Protein AF-0000000085120928 (afdb_homodimer)

Solvent-accessible surface area (backbone atoms only — not comparable to full-atom values): 17444 Å² total; per-residue (Å²): 125,85,76,76,79,74,70,43,24,35,42,34,41,37,57,48,96,92,43,31,30,31,39,34,24,47,71,85,38,41,38,42,75,43,66,48,89,57,24,56,57,44,50,50,56,49,52,53,52,32,36,76,71,69,45,34,44,83,66,49,75,58,98,44,35,40,30,31,37,34,44,55,93,44,33,42,45,52,50,44,50,53,32,55,40,54,94,48,91,57,61,66,72,54,48,64,57,50,51,38,49,77,71,58,73,45,57,22,50,57,57,20,37,36,29,44,52,48,13,42,38,47,20,28,74,44,36,86,74,60,59,88,77,68,80,37,55,30,24,65,70,50,44,50,17,48,20,52,8,45,47,42,22,50,54,41,45,52,48,50,52,55,56,54,70,72,103,126,83,75,78,76,75,71,44,24,35,42,34,42,37,58,48,96,91,42,29,30,32,38,34,24,49,71,84,38,39,38,41,73,43,66,46,90,55,23,54,58,44,50,50,58,48,52,54,52,32,37,73,71,68,45,34,45,83,66,49,76,58,98,46,36,40,30,32,37,34,44,55,94,46,34,41,47,53,51,43,47,53,32,55,38,54,93,48,93,56,63,65,74,53,48,64,57,50,51,38,50,78,72,57,72,45,60,21,49,59,56,19,35,36,28,43,52,49,13,42,38,47,21,29,74,43,36,87,72,62,60,87,78,70,80,35,56,32,22,65,70,52,44,50,18,47,19,53,8,45,47,43,22,49,54,40,46,53,49,52,51,56,55,55,70,72,100

Structure (mmCIF, N/CA/C/O backbone):
data_AF-0000000085120928-model_v1
#
loop_
_entity.id
_entity.type
_entity.pdbx_description
1 polymer 'Uncharacterized protein'
#
loop_
_atom_site.group_PDB
_atom_site.id
_atom_site.type_symbol
_atom_site.label_atom_id
_atom_site.label_alt_id
_atom_site.label_comp_id
_atom_site.label_asym_id
_atom_site.label_entity_id
_atom_site.label_seq_id
_atom_site.pdbx_PDB_ins_code
_atom_site.Cartn_x
_atom_site.Cartn_y
_atom_site.Cartn_z
_atom_site.occupancy
_atom_site.B_iso_or_equiv
_atom_site.auth_seq_id
_atom_site.auth_comp_id
_atom_site.auth_asym_id
_atom_site.auth_atom_id
_atom_site.pdbx_PDB_model_num
ATOM 1 N N . MET A 1 1 ? 13.32 -24.625 23.578 1 33.19 1 MET A N 1
ATOM 2 C CA . MET A 1 1 ? 13.383 -23.391 22.781 1 33.19 1 MET A CA 1
ATOM 3 C C . MET A 1 1 ? 12.32 -23.406 21.688 1 33.19 1 MET A C 1
ATOM 5 O O . MET A 1 1 ? 12.25 -24.344 20.906 1 33.19 1 MET A O 1
ATOM 9 N N . ALA A 1 2 ? 11.141 -22.875 21.922 1 39 2 ALA A N 1
ATOM 10 C CA . ALA A 1 2 ? 10.016 -23 21 1 39 2 ALA A CA 1
ATOM 11 C C . ALA A 1 2 ? 10.445 -22.688 19.578 1 39 2 ALA A C 1
ATOM 13 O O . ALA A 1 2 ? 11.141 -21.703 19.328 1 39 2 ALA A O 1
ATOM 14 N N . GLU A 1 3 ? 10.609 -23.531 18.672 1 43.16 3 GLU A N 1
ATOM 15 C CA . GLU A 1 3 ? 11.094 -23.344 17.312 1 43.16 3 GLU A CA 1
ATOM 16 C C . GLU A 1 3 ? 10.305 -22.266 16.578 1 43.16 3 GLU A C 1
ATOM 18 O O . GLU A 1 3 ? 9.078 -22.344 16.5 1 43.16 3 GLU A O 1
ATOM 23 N N . GLU A 1 4 ? 10.531 -21.047 16.672 1 53.62 4 GLU A N 1
ATOM 24 C CA . GLU A 1 4 ? 9.898 -19.938 15.969 1 53.62 4 GLU A CA 1
ATOM 25 C C . GLU A 1 4 ? 9.555 -20.328 14.531 1 53.62 4 GLU A C 1
ATOM 27 O O . GLU A 1 4 ? 10.438 -20.688 13.75 1 53.62 4 GLU A O 1
ATOM 32 N N . LYS A 1 5 ? 8.492 -20.844 14.344 1 59.84 5 LYS A N 1
ATOM 33 C CA . LYS A 1 5 ? 7.98 -21.406 13.094 1 59.84 5 LYS A CA 1
ATOM 34 C C . LYS A 1 5 ? 8.258 -20.453 11.922 1 59.84 5 LYS A C 1
ATOM 36 O O . LYS A 1 5 ? 7.809 -19.312 11.93 1 59.84 5 LYS A O 1
ATOM 41 N N . LYS A 1 6 ? 9.172 -20.828 11.07 1 85.19 6 LYS A N 1
ATOM 42 C CA . LYS A 1 6 ? 9.633 -20.094 9.891 1 85.19 6 LYS A CA 1
ATOM 43 C C . LYS A 1 6 ? 8.516 -19.984 8.859 1 85.19 6 LYS A C 1
ATOM 45 O O . LYS A 1 6 ? 7.781 -20.938 8.609 1 85.19 6 LYS A O 1
ATOM 50 N N . VAL A 1 7 ? 8.141 -18.844 8.438 1 93.88 7 VAL A N 1
ATOM 51 C CA . VAL A 1 7 ? 7.145 -18.562 7.414 1 93.88 7 VAL A CA 1
ATOM 52 C C . VAL A 1 7 ? 7.527 -19.281 6.117 1 93.88 7 VAL A C 1
ATOM 54 O O . VAL A 1 7 ? 8.695 -19.266 5.715 1 93.88 7 VAL A O 1
ATOM 57 N N . THR A 1 8 ? 6.633 -20.047 5.516 1 97.38 8 THR A N 1
ATOM 58 C CA . THR A 1 8 ? 6.887 -20.766 4.27 1 97.38 8 THR A CA 1
ATOM 59 C C . THR A 1 8 ? 6.07 -20.172 3.127 1 97.38 8 THR A C 1
ATOM 61 O O . THR A 1 8 ? 4.953 -19.688 3.34 1 97.38 8 THR A O 1
ATOM 64 N N . TYR A 1 9 ? 6.66 -20.156 1.972 1 98.44 9 TYR A N 1
ATOM 65 C CA . TYR A 1 9 ? 5.988 -19.688 0.763 1 98.44 9 TYR A CA 1
ATOM 66 C C . TYR A 1 9 ? 6.105 -20.719 -0.355 1 98.44 9 TYR A C 1
ATOM 68 O O . TYR A 1 9 ? 7.156 -21.344 -0.521 1 98.44 9 TYR A O 1
ATOM 76 N N . GLN A 1 10 ? 4.977 -20.906 -1.07 1 98.62 10 GLN A N 1
ATOM 77 C CA . GLN A 1 10 ? 4.93 -21.844 -2.189 1 98.62 10 GLN A CA 1
ATOM 78 C C . GLN A 1 10 ? 4.086 -21.281 -3.334 1 98.62 10 GLN A C 1
ATOM 80 O O . GLN A 1 10 ? 3.039 -20.688 -3.102 1 98.62 10 GLN A O 1
ATOM 85 N N . ILE A 1 11 ? 4.523 -21.516 -4.523 1 98.75 11 ILE A N 1
ATOM 86 C CA . ILE A 1 11 ? 3.717 -21.219 -5.703 1 98.75 11 ILE A CA 1
ATOM 87 C C . ILE A 1 11 ? 3.359 -22.516 -6.426 1 98.75 11 ILE A C 1
ATOM 89 O O . ILE A 1 11 ? 4.203 -23.406 -6.574 1 98.75 11 ILE A O 1
ATOM 93 N N . ILE A 1 12 ? 2.127 -22.656 -6.809 1 98.38 12 ILE A N 1
ATOM 94 C CA . ILE A 1 12 ? 1.613 -23.906 -7.375 1 98.38 12 ILE A CA 1
ATOM 95 C C . ILE A 1 12 ? 0.884 -23.609 -8.68 1 98.38 12 ILE A C 1
ATOM 97 O O . ILE A 1 12 ? 0.042 -22.719 -8.742 1 98.38 12 ILE A O 1
ATOM 101 N N . LEU A 1 13 ? 1.182 -24.312 -9.703 1 98 13 LEU A N 1
ATOM 102 C CA . LEU A 1 13 ? 0.418 -24.359 -10.945 1 98 13 LEU A CA 1
ATOM 103 C C . LEU A 1 13 ? -0.462 -25.594 -11 1 98 13 LEU A C 1
ATOM 105 O O . LEU A 1 13 ? 0.031 -26.719 -10.859 1 98 13 LEU A O 1
ATOM 109 N N . ARG A 1 14 ? -1.683 -25.406 -11.133 1 96.31 14 ARG A N 1
ATOM 110 C CA . ARG A 1 14 ? -2.627 -26.5 -11.312 1 96.31 14 ARG A CA 1
ATOM 111 C C . ARG A 1 14 ? -3.248 -26.469 -12.703 1 96.31 14 ARG A C 1
ATOM 113 O O . ARG A 1 14 ? -3.805 -25.438 -13.117 1 96.31 14 ARG A O 1
ATOM 120 N N . LYS A 1 15 ? -3.166 -27.594 -13.328 1 92.56 15 LYS A N 1
ATOM 121 C CA . LYS A 1 15 ? -3.803 -27.734 -14.641 1 92.56 15 LYS A CA 1
ATOM 122 C C . LYS A 1 15 ? -5.152 -28.438 -14.516 1 92.56 15 LYS A C 1
ATOM 124 O O . LYS A 1 15 ? -5.23 -29.562 -14.039 1 92.56 15 LYS A O 1
ATOM 129 N N . ARG A 1 16 ? -6.152 -27.703 -14.797 1 86.62 16 ARG A N 1
ATOM 130 C CA . ARG A 1 16 ? -7.5 -28.25 -14.742 1 86.62 16 ARG A CA 1
ATOM 131 C C . ARG A 1 16 ? -8.148 -28.266 -16.125 1 86.62 16 ARG A C 1
ATOM 133 O O . ARG A 1 16 ? -7.59 -27.719 -17.078 1 86.62 16 ARG A O 1
ATOM 140 N N . ALA A 1 17 ? -9.25 -28.969 -16.172 1 85.5 17 ALA A N 1
ATOM 141 C CA . ALA A 1 17 ? -9.977 -29.062 -17.438 1 85.5 17 ALA A CA 1
ATOM 142 C C . ALA A 1 17 ? -10.383 -27.672 -17.938 1 85.5 17 ALA A C 1
ATOM 144 O O . ALA A 1 17 ? -10.344 -27.422 -19.141 1 85.5 17 ALA A O 1
ATOM 145 N N . ARG A 1 18 ? -10.656 -26.812 -17.062 1 85.94 18 ARG A N 1
ATOM 146 C CA . ARG A 1 18 ? -11.18 -25.5 -17.422 1 85.94 18 ARG A CA 1
ATOM 147 C C . ARG A 1 18 ? -10.055 -24.484 -17.594 1 85.94 18 ARG A C 1
ATOM 149 O O . ARG A 1 18 ? -10.297 -23.328 -17.938 1 85.94 18 ARG A O 1
ATOM 156 N N . GLY A 1 19 ? -8.844 -24.969 -17.359 1 89.81 19 GLY A N 1
ATOM 157 C CA . GLY A 1 19 ? -7.719 -24.062 -17.531 1 89.81 19 GLY A CA 1
ATOM 158 C C . GLY A 1 19 ? -6.734 -24.125 -16.375 1 89.81 19 GLY A C 1
ATOM 159 O O . GLY A 1 19 ? -6.996 -24.781 -15.359 1 89.81 19 GLY A O 1
ATOM 160 N N . ALA A 1 20 ? -5.672 -23.5 -16.594 1 93.44 20 ALA A N 1
ATOM 161 C CA . ALA A 1 20 ? -4.609 -23.5 -15.602 1 93.44 20 ALA A CA 1
ATOM 162 C C . ALA A 1 20 ? -4.875 -22.453 -14.516 1 93.44 20 ALA A C 1
ATOM 164 O O . ALA A 1 20 ? -5.512 -21.422 -14.781 1 93.44 20 ALA A O 1
ATOM 165 N N . GLU A 1 21 ? -4.461 -22.719 -13.305 1 95.06 21 GLU A N 1
ATOM 166 C CA . GLU A 1 21 ? -4.531 -21.781 -12.195 1 95.06 21 GLU A CA 1
ATOM 167 C C . GLU A 1 21 ? -3.215 -21.734 -11.422 1 95.06 21 GLU A C 1
ATOM 169 O O . GLU A 1 21 ? -2.492 -22.734 -11.367 1 95.06 21 GLU A O 1
ATOM 174 N N . VAL A 1 22 ? -2.975 -20.594 -10.898 1 96.5 22 VAL A N 1
ATOM 175 C CA . VAL A 1 22 ? -1.811 -20.391 -10.039 1 96.5 22 VAL A CA 1
ATOM 176 C C . VAL A 1 22 ? -2.264 -20.016 -8.633 1 96.5 22 VAL A C 1
ATOM 178 O O . VAL A 1 22 ? -3.102 -19.125 -8.453 1 96.5 22 VAL A O 1
ATOM 181 N N . VAL A 1 23 ? -1.734 -20.75 -7.617 1 97.12 23 VAL A N 1
ATOM 182 C CA . VAL A 1 23 ? -2.01 -20.469 -6.215 1 97.12 23 VAL A CA 1
ATOM 183 C C . VAL A 1 23 ? -0.706 -20.156 -5.484 1 97.12 23 VAL A C 1
ATOM 185 O O . VAL A 1 23 ? 0.274 -20.891 -5.602 1 97.12 23 VAL A O 1
ATOM 188 N N . TYR A 1 24 ? -0.663 -19.016 -4.859 1 98.5 24 TYR A N 1
ATOM 189 C CA . TYR A 1 24 ? 0.462 -18.656 -4.004 1 98.5 24 TYR A CA 1
ATOM 190 C C . TYR A 1 24 ? 0.112 -18.828 -2.533 1 98.5 24 TYR A C 1
ATOM 192 O O . TYR A 1 24 ? -0.874 -18.266 -2.049 1 98.5 24 TYR A O 1
ATOM 200 N N . ARG A 1 25 ? 0.924 -19.609 -1.809 1 98.19 25 ARG A N 1
ATOM 201 C CA . ARG A 1 25 ? 0.599 -19.969 -0.432 1 98.19 25 ARG A CA 1
ATOM 202 C C . ARG A 1 25 ? 1.602 -19.359 0.544 1 98.19 25 ARG A C 1
ATOM 204 O O . ARG A 1 25 ? 2.793 -19.266 0.243 1 98.19 25 ARG A O 1
ATOM 211 N N . ARG A 1 26 ? 1.081 -18.922 1.577 1 97.88 26 ARG A N 1
ATOM 212 C CA . ARG A 1 26 ? 1.843 -18.547 2.766 1 97.88 26 ARG A CA 1
ATOM 213 C C . ARG A 1 26 ? 1.438 -19.406 3.963 1 97.88 26 ARG A C 1
ATOM 215 O O . ARG A 1 26 ? 0.27 -19.422 4.359 1 97.88 26 ARG A O 1
ATOM 222 N N . ASN A 1 27 ? 2.377 -20.141 4.516 1 96.69 27 ASN A N 1
ATOM 223 C CA . ASN A 1 27 ? 2.111 -21.031 5.633 1 96.69 27 ASN A CA 1
ATOM 224 C C . ASN A 1 27 ? 0.98 -22.016 5.309 1 96.69 27 ASN A C 1
ATOM 226 O O . ASN A 1 27 ? 0.082 -22.219 6.125 1 96.69 27 ASN A O 1
ATOM 230 N N . GLY A 1 28 ? 0.976 -22.469 4.027 1 95.06 28 GLY A N 1
ATOM 231 C CA . GLY A 1 28 ? 0.023 -23.484 3.609 1 95.06 28 GLY A CA 1
ATOM 232 C C . GLY A 1 28 ? -1.31 -22.906 3.17 1 95.06 28 GLY A C 1
ATOM 233 O O . GLY A 1 28 ? -2.121 -23.609 2.557 1 95.06 28 GLY A O 1
ATOM 234 N N . GLU A 1 29 ? -1.544 -21.625 3.477 1 95.75 29 GLU A N 1
ATOM 235 C CA . GLU A 1 29 ? -2.807 -20.984 3.105 1 95.75 29 GLU A CA 1
ATOM 236 C C . GLU A 1 29 ? -2.688 -20.266 1.765 1 95.75 29 GLU A C 1
ATOM 238 O O . GLU A 1 29 ? -1.669 -19.641 1.48 1 95.75 29 GLU A O 1
ATOM 243 N N . ALA A 1 30 ? -3.711 -20.328 1.019 1 97.06 30 ALA A N 1
ATOM 244 C CA . ALA A 1 30 ? -3.721 -19.641 -0.266 1 97.06 30 ALA A CA 1
ATOM 245 C C . ALA A 1 30 ? -3.807 -18.125 -0.072 1 97.06 30 ALA A C 1
ATOM 247 O O . ALA A 1 30 ? -4.863 -17.594 0.279 1 97.06 30 ALA A O 1
ATOM 248 N N . LEU A 1 31 ? -2.771 -17.516 -0.331 1 97.62 31 LEU A N 1
ATOM 249 C CA . LEU A 1 31 ? -2.699 -16.062 -0.191 1 97.62 31 LEU A CA 1
ATOM 250 C C . LEU A 1 31 ? -3.301 -15.367 -1.408 1 97.62 31 LEU A C 1
ATOM 252 O O . LEU A 1 31 ? -4.102 -14.438 -1.267 1 97.62 31 LEU A O 1
ATOM 256 N N . LEU A 1 32 ? -2.918 -15.781 -2.58 1 97.12 32 LEU A N 1
ATOM 257 C CA . LEU A 1 32 ? -3.389 -15.266 -3.861 1 97.12 32 LEU A CA 1
ATOM 258 C C . LEU A 1 32 ? -3.738 -16.406 -4.812 1 97.12 32 LEU A C 1
ATOM 260 O O . LEU A 1 32 ? -3.18 -17.5 -4.707 1 97.12 32 LEU A O 1
ATOM 264 N N . HIS A 1 33 ? -4.633 -16.125 -5.664 1 94.81 33 HIS A N 1
ATOM 265 C CA . HIS A 1 33 ? -5.07 -17.062 -6.695 1 94.81 33 HIS A CA 1
ATOM 266 C C . HIS A 1 33 ? -5.297 -16.344 -8.023 1 94.81 33 HIS A C 1
ATOM 268 O O . HIS A 1 33 ? -5.852 -15.25 -8.055 1 94.81 33 HIS A O 1
ATOM 274 N N . MET A 1 34 ? -4.805 -16.906 -9.078 1 91.88 34 MET A N 1
ATOM 275 C CA . MET A 1 34 ? -5.012 -16.375 -10.422 1 91.88 34 MET A CA 1
ATOM 276 C C . MET A 1 34 ? -5.355 -17.484 -11.406 1 91.88 34 MET A C 1
ATOM 278 O O . MET A 1 34 ? -4.711 -18.531 -11.406 1 91.88 34 MET A O 1
ATOM 282 N N . GLY A 1 35 ? -6.359 -17.266 -12.047 1 89.62 35 GLY A N 1
ATOM 283 C CA . GLY A 1 35 ? -6.738 -18.156 -13.141 1 89.62 35 GLY A CA 1
ATOM 284 C C . GLY A 1 35 ? -6.793 -17.453 -14.484 1 89.62 35 GLY A C 1
ATOM 285 O O . GLY A 1 35 ? -6.523 -16.266 -14.578 1 89.62 35 GLY A O 1
ATOM 286 N N . GLY A 1 36 ? -6.906 -18.25 -15.555 1 84.31 36 GLY A N 1
ATOM 287 C CA . GLY A 1 36 ? -7.09 -17.656 -16.875 1 84.31 36 GLY A CA 1
ATOM 288 C C . GLY A 1 36 ? -6.039 -18.109 -17.875 1 84.31 36 GLY A C 1
ATOM 289 O O . GLY A 1 36 ? -5.18 -18.922 -17.562 1 84.31 36 GLY A O 1
ATOM 290 N N . ARG A 1 37 ? -6.047 -17.531 -18.922 1 83.69 37 ARG A N 1
ATOM 291 C CA . ARG A 1 37 ? -5.266 -17.969 -20.078 1 83.69 37 ARG A CA 1
ATOM 292 C C . ARG A 1 37 ? -3.781 -17.703 -19.859 1 83.69 37 ARG A C 1
ATOM 294 O O . ARG A 1 37 ? -2.934 -18.438 -20.391 1 83.69 37 ARG A O 1
ATOM 301 N N . SER A 1 38 ? -3.525 -16.719 -19.031 1 89.12 38 SER A N 1
ATOM 302 C CA . SER A 1 38 ? -2.131 -16.312 -18.891 1 89.12 38 SER A CA 1
ATOM 303 C C . SER A 1 38 ? -1.5 -16.969 -17.656 1 89.12 38 SER A C 1
ATOM 305 O O . SER A 1 38 ? -0.308 -16.781 -17.391 1 89.12 38 SER A O 1
ATOM 307 N N . ALA A 1 39 ? -2.246 -17.75 -16.906 1 93.44 39 ALA A N 1
ATOM 308 C CA . ALA A 1 39 ? -1.799 -18.266 -15.617 1 93.44 39 ALA A CA 1
ATOM 309 C C . ALA A 1 39 ? -0.551 -19.125 -15.773 1 93.44 39 ALA A C 1
ATOM 311 O O . ALA A 1 39 ? 0.431 -18.953 -15.047 1 93.44 39 ALA A O 1
ATOM 312 N N . GLU A 1 40 ? -0.57 -19.969 -16.734 1 93.69 40 GLU A N 1
ATOM 313 C CA . GLU A 1 40 ? 0.564 -20.875 -16.953 1 93.69 40 GLU A CA 1
ATOM 314 C C . GLU A 1 40 ? 1.811 -20.094 -17.359 1 93.69 40 GLU A C 1
ATOM 316 O O . GLU A 1 40 ? 2.91 -20.375 -16.891 1 93.69 40 GLU A O 1
ATOM 321 N N . LYS A 1 41 ? 1.612 -19.188 -18.25 1 93.88 41 LYS A N 1
ATOM 322 C CA . LYS A 1 41 ? 2.738 -18.375 -18.703 1 93.88 41 LYS A CA 1
ATOM 323 C C . LYS A 1 41 ? 3.33 -17.578 -17.531 1 93.88 41 LYS A C 1
ATOM 325 O O . LYS A 1 41 ? 4.551 -17.5 -17.391 1 93.88 41 LYS A O 1
ATOM 330 N N . ILE A 1 42 ? 2.496 -17 -16.719 1 95.62 42 ILE A N 1
ATOM 331 C CA . ILE A 1 42 ? 2.939 -16.234 -15.555 1 95.62 42 ILE A CA 1
ATOM 332 C C . ILE A 1 42 ? 3.752 -17.125 -14.617 1 95.62 42 ILE A C 1
ATOM 334 O O . ILE A 1 42 ? 4.832 -16.734 -14.172 1 95.62 42 ILE A O 1
ATOM 338 N N . PHE A 1 43 ? 3.25 -18.312 -14.359 1 97.12 43 PHE A N 1
ATOM 339 C CA . PHE A 1 43 ? 3.932 -19.281 -13.5 1 97.12 43 PHE A CA 1
ATOM 340 C C . PHE A 1 43 ? 5.309 -19.609 -14.055 1 97.12 43 PHE A C 1
ATOM 342 O O . PHE A 1 43 ? 6.305 -19.578 -13.328 1 97.12 43 PHE A O 1
ATOM 349 N N . ARG A 1 44 ? 5.383 -19.891 -15.305 1 96.25 44 ARG A N 1
ATOM 350 C CA . ARG A 1 44 ? 6.621 -20.344 -15.938 1 96.25 44 ARG A CA 1
ATOM 351 C C . ARG A 1 44 ? 7.664 -19.234 -15.938 1 96.25 44 ARG A C 1
ATOM 353 O O . ARG A 1 44 ? 8.812 -19.438 -15.539 1 96.25 44 ARG A O 1
ATOM 360 N N . VAL A 1 45 ? 7.258 -18.094 -16.359 1 96.56 45 VAL A N 1
ATOM 361 C CA . VAL A 1 45 ? 8.164 -16.953 -16.453 1 96.56 45 VAL A CA 1
ATOM 362 C C . VAL A 1 45 ? 8.695 -16.594 -15.062 1 96.56 45 VAL A C 1
ATOM 364 O O . VAL A 1 45 ? 9.891 -16.344 -14.891 1 96.56 45 VAL A O 1
ATOM 367 N N . LEU A 1 46 ? 7.828 -16.641 -14.094 1 97.75 46 LEU A N 1
ATOM 368 C CA . LEU A 1 46 ? 8.195 -16.281 -12.734 1 97.75 46 LEU A CA 1
ATOM 369 C C . LEU A 1 46 ? 9.141 -17.312 -12.133 1 97.75 46 LEU A C 1
ATOM 371 O O . LEU A 1 46 ? 10.195 -16.969 -11.602 1 97.75 46 LEU A O 1
ATOM 375 N N . THR A 1 47 ? 8.789 -18.609 -12.195 1 98.06 47 THR A N 1
ATOM 376 C CA . THR A 1 47 ? 9.57 -19.641 -11.539 1 98.06 47 THR A CA 1
ATOM 377 C C . THR A 1 47 ? 10.93 -19.797 -12.219 1 98.06 47 THR A C 1
ATOM 379 O O . THR A 1 47 ? 11.938 -20.047 -11.555 1 98.06 47 THR A O 1
ATOM 382 N N . GLU A 1 48 ? 10.938 -19.625 -13.523 1 97.62 48 GLU A N 1
ATOM 383 C CA . GLU A 1 48 ? 12.211 -19.656 -14.234 1 97.62 48 GLU A CA 1
ATOM 384 C C . GLU A 1 48 ? 13.141 -18.547 -13.75 1 97.62 48 GLU A C 1
ATOM 386 O O . GLU A 1 48 ? 14.32 -18.797 -13.469 1 97.62 48 GLU A O 1
ATOM 391 N N . GLU A 1 49 ? 12.625 -17.375 -13.656 1 97.94 49 GLU A N 1
ATOM 392 C CA . GLU A 1 49 ? 13.422 -16.234 -13.203 1 97.94 49 GLU A CA 1
ATOM 393 C C . GLU A 1 49 ? 13.898 -16.438 -11.766 1 97.94 49 GLU A C 1
ATOM 395 O O . GLU A 1 49 ? 15.062 -16.172 -11.453 1 97.94 49 GLU A O 1
ATOM 400 N N . LEU A 1 50 ? 13.031 -16.891 -10.891 1 98.44 50 LEU A N 1
ATOM 401 C CA . LEU A 1 50 ? 13.352 -17.062 -9.477 1 98.44 50 LEU A CA 1
ATOM 402 C C . LEU A 1 50 ? 14.383 -18.156 -9.289 1 98.44 50 LEU A C 1
ATOM 404 O O . LEU A 1 50 ? 15.25 -18.062 -8.422 1 98.44 50 LEU A O 1
ATOM 408 N N . GLU A 1 51 ? 14.227 -19.172 -10.078 1 98.25 51 GLU A N 1
ATOM 409 C CA . GLU A 1 51 ? 15.227 -20.234 -10.023 1 98.25 51 GLU A CA 1
ATOM 410 C C . GLU A 1 51 ? 16.594 -19.734 -10.453 1 98.25 51 GLU A C 1
ATOM 412 O O . GLU A 1 51 ? 17.609 -20.062 -9.82 1 98.25 51 GLU A O 1
ATOM 417 N N . LYS A 1 52 ? 16.641 -19.016 -11.484 1 97.81 52 LYS A N 1
ATOM 418 C CA . LYS A 1 52 ? 17.891 -18.438 -11.969 1 97.81 52 LYS A CA 1
ATOM 419 C C . LYS A 1 52 ? 18.547 -17.562 -10.891 1 97.81 52 LYS A C 1
ATOM 421 O O . LYS A 1 52 ? 19.766 -17.531 -10.773 1 97.81 52 LYS A O 1
ATOM 426 N N . LEU A 1 53 ? 17.75 -16.891 -10.102 1 97.88 53 LEU A N 1
ATOM 427 C CA . LEU A 1 53 ? 18.234 -15.992 -9.062 1 97.88 53 LEU A CA 1
ATOM 428 C C . LEU A 1 53 ? 18.578 -16.766 -7.785 1 97.88 53 LEU A C 1
ATOM 430 O O . LEU A 1 53 ? 19.094 -16.188 -6.832 1 97.88 53 LEU A O 1
ATOM 434 N N . GLY A 1 54 ? 18.234 -18.078 -7.762 1 97.25 54 GLY A N 1
ATOM 435 C CA . GLY A 1 54 ? 18.484 -18.891 -6.586 1 97.25 54 GLY A CA 1
ATOM 436 C C . GLY A 1 54 ? 17.484 -18.656 -5.469 1 97.25 54 GLY A C 1
ATOM 437 O O . GLY A 1 54 ? 17.781 -18.938 -4.305 1 97.25 54 GLY A O 1
ATOM 438 N N . VAL A 1 55 ? 16.266 -18.141 -5.816 1 97.75 55 VAL A N 1
ATOM 439 C CA . VAL A 1 55 ? 15.297 -17.734 -4.805 1 97.75 55 VAL A CA 1
ATOM 440 C C . VAL A 1 55 ? 14.148 -18.734 -4.758 1 97.75 55 VAL A C 1
ATOM 442 O O . VAL A 1 55 ? 13.273 -18.641 -3.889 1 97.75 55 VAL A O 1
ATOM 445 N N . ALA A 1 56 ? 14.117 -19.656 -5.684 1 98.5 56 ALA A N 1
ATOM 446 C CA . ALA A 1 56 ? 13.086 -20.688 -5.723 1 98.5 56 ALA A CA 1
ATOM 447 C C . ALA A 1 56 ? 13.68 -22.047 -6.086 1 98.5 56 ALA A C 1
ATOM 449 O O . ALA A 1 56 ? 14.664 -22.125 -6.82 1 98.5 56 ALA A O 1
ATOM 450 N N . LYS A 1 57 ? 13.109 -23.047 -5.551 1 98.31 57 LYS A N 1
ATOM 451 C CA . LYS A 1 57 ? 13.484 -24.406 -5.895 1 98.31 57 LYS A CA 1
ATOM 452 C C . LYS A 1 57 ? 12.25 -25.281 -6.137 1 98.31 57 LYS A C 1
ATOM 454 O O . LYS A 1 57 ? 11.234 -25.125 -5.457 1 98.31 57 LYS A O 1
ATOM 459 N N . PRO A 1 58 ? 12.344 -26.172 -7.055 1 98 58 PRO A N 1
ATOM 460 C CA . PRO A 1 58 ? 11.219 -27.078 -7.289 1 98 58 PRO A CA 1
ATOM 461 C C . PRO A 1 58 ? 10.859 -27.906 -6.059 1 98 58 PRO A C 1
ATOM 463 O O . PRO A 1 58 ? 11.75 -28.359 -5.328 1 98 58 PRO A O 1
ATOM 466 N N . ALA A 1 59 ? 9.625 -27.969 -5.816 1 97.81 59 ALA A N 1
ATOM 467 C CA . ALA A 1 59 ? 9.141 -28.719 -4.66 1 97.81 59 ALA A CA 1
ATOM 468 C C . ALA A 1 59 ? 8.453 -30.016 -5.094 1 97.81 59 ALA A C 1
ATOM 470 O O . ALA A 1 59 ? 8.688 -31.078 -4.516 1 97.81 59 ALA A O 1
ATOM 471 N N . SER A 1 60 ? 7.555 -30.016 -6.023 1 96.69 60 SER A N 1
ATOM 472 C CA . SER A 1 60 ? 6.828 -31.188 -6.512 1 96.69 60 SER A CA 1
ATOM 473 C C . SER A 1 60 ? 6.359 -30.984 -7.949 1 96.69 60 SER A C 1
ATOM 475 O O . SER A 1 60 ? 6.125 -29.844 -8.375 1 96.69 60 SER A O 1
ATOM 477 N N . LYS A 1 61 ? 6.254 -32.125 -8.711 1 96.31 61 LYS A N 1
ATOM 478 C CA . LYS A 1 61 ? 5.75 -32.094 -10.078 1 96.31 61 LYS A CA 1
ATOM 479 C C . LYS A 1 61 ? 4.973 -33.375 -10.406 1 96.31 61 LYS A C 1
ATOM 481 O O . LYS A 1 61 ? 5.496 -34.469 -10.273 1 96.31 61 LYS A O 1
ATOM 486 N N . THR A 1 62 ? 3.785 -33.188 -10.633 1 95.62 62 THR A N 1
ATOM 487 C CA . THR A 1 62 ? 2.93 -34.219 -11.164 1 95.62 62 THR A CA 1
ATOM 488 C C . THR A 1 62 ? 2.381 -33.844 -12.531 1 95.62 62 THR A C 1
ATOM 490 O O . THR A 1 62 ? 2.797 -32.844 -13.109 1 95.62 62 THR A O 1
ATOM 493 N N . GLU A 1 63 ? 1.506 -34.656 -13.102 1 92.81 63 GLU A N 1
ATOM 494 C CA . GLU A 1 63 ? 0.914 -34.375 -14.406 1 92.81 63 GLU A CA 1
ATOM 495 C C . GLU A 1 63 ? 0.002 -33.156 -14.336 1 92.81 63 GLU A C 1
ATOM 497 O O . GLU A 1 63 ? -0.127 -32.406 -15.32 1 92.81 63 GLU A O 1
ATOM 502 N N . VAL A 1 64 ? -0.534 -32.906 -13.203 1 94.25 64 VAL A N 1
ATOM 503 C CA . VAL A 1 64 ? -1.58 -31.891 -13.148 1 94.25 64 VAL A CA 1
ATOM 504 C C . VAL A 1 64 ? -1.146 -30.75 -12.242 1 94.25 64 VAL A C 1
ATOM 506 O O . VAL A 1 64 ? -1.823 -29.719 -12.156 1 94.25 64 VAL A O 1
ATOM 509 N N . GLU A 1 65 ? -0.021 -30.938 -11.531 1 96.88 65 GLU A N 1
ATOM 510 C CA . GLU A 1 65 ? 0.393 -29.922 -10.578 1 96.88 65 GLU A CA 1
ATOM 511 C C . GLU A 1 65 ? 1.912 -29.781 -10.539 1 96.88 65 GLU A C 1
ATOM 513 O O . GLU A 1 65 ? 2.633 -30.781 -10.617 1 96.88 65 GLU A O 1
ATOM 518 N N . GLU A 1 66 ? 2.377 -28.578 -10.5 1 98.06 66 GLU A N 1
ATOM 519 C CA . GLU A 1 66 ? 3.785 -28.25 -10.32 1 98.06 66 GLU A CA 1
ATOM 520 C C . GLU A 1 66 ? 3.959 -27.172 -9.242 1 98.06 66 GLU A C 1
ATOM 522 O O . GLU A 1 66 ? 3.189 -26.219 -9.188 1 98.06 66 GLU A O 1
ATOM 527 N N . SER A 1 67 ? 4.875 -27.359 -8.336 1 98.5 67 SER A N 1
ATOM 528 C CA . SER A 1 67 ? 5.027 -26.391 -7.258 1 98.5 67 SER A CA 1
ATOM 529 C C . SER A 1 67 ? 6.496 -26.047 -7.02 1 98.5 67 SER A C 1
ATOM 531 O O . SER A 1 67 ? 7.379 -26.844 -7.348 1 98.5 67 SER A O 1
ATOM 533 N N . TYR A 1 68 ? 6.738 -24.891 -6.559 1 98.75 68 TYR A N 1
ATOM 534 C CA . TYR A 1 68 ? 8.047 -24.391 -6.152 1 98.75 68 TYR A CA 1
ATOM 535 C C . TYR A 1 68 ? 8 -23.828 -4.738 1 98.75 68 TYR A C 1
ATOM 537 O O . TYR A 1 68 ? 7.012 -23.203 -4.348 1 98.75 68 TYR A O 1
ATOM 545 N N . GLU A 1 69 ? 9.023 -24.016 -3.965 1 98.75 69 GLU A N 1
ATOM 546 C CA . GLU A 1 69 ? 9.234 -23.328 -2.691 1 98.75 69 GLU A CA 1
ATOM 547 C C . GLU A 1 69 ? 9.992 -22.031 -2.887 1 98.75 69 GLU A C 1
ATOM 549 O O . GLU A 1 69 ? 10.938 -21.953 -3.678 1 98.75 69 GLU A O 1
ATOM 554 N N . ILE A 1 70 ? 9.523 -21.016 -2.23 1 98.62 70 ILE A N 1
ATOM 555 C CA . ILE A 1 70 ? 10.117 -19.688 -2.34 1 98.62 70 ILE A CA 1
ATOM 556 C C . ILE A 1 70 ? 10.883 -19.359 -1.061 1 98.62 70 ILE A C 1
ATOM 558 O O . ILE A 1 70 ? 10.391 -19.609 0.044 1 98.62 70 ILE A O 1
ATOM 562 N N . ALA A 1 71 ? 12.094 -18.859 -1.218 1 97.94 71 ALA A N 1
ATOM 563 C CA . ALA A 1 71 ? 12.844 -18.406 -0.05 1 97.94 71 ALA A CA 1
ATOM 564 C C . ALA A 1 71 ? 12.039 -17.406 0.763 1 97.94 71 ALA A C 1
ATOM 566 O O . ALA A 1 71 ? 11.523 -16.422 0.216 1 97.94 71 ALA A O 1
ATOM 567 N N . PRO A 1 72 ? 11.922 -17.625 2.07 1 97.06 72 PRO A N 1
ATOM 568 C CA . PRO A 1 72 ? 11.039 -16.812 2.906 1 97.06 72 PRO A CA 1
ATOM 569 C C . PRO A 1 72 ? 11.344 -15.312 2.812 1 97.06 72 PRO A C 1
ATOM 571 O O . PRO A 1 72 ? 10.43 -14.492 2.846 1 97.06 72 PRO A O 1
ATOM 574 N N . GLU A 1 73 ? 12.594 -14.977 2.652 1 95.31 73 GLU A N 1
ATOM 575 C CA . GLU A 1 73 ? 13 -13.578 2.643 1 95.31 73 GLU A CA 1
ATOM 576 C C . GLU A 1 73 ? 12.469 -12.859 1.407 1 95.31 73 GLU A C 1
ATOM 578 O O . GLU A 1 73 ? 12.398 -11.625 1.38 1 95.31 73 GLU A O 1
ATOM 583 N N . HIS A 1 74 ? 12.023 -13.664 0.448 1 97.38 74 HIS A N 1
ATOM 584 C CA . HIS A 1 74 ? 11.539 -13.055 -0.787 1 97.38 74 HIS A CA 1
ATOM 585 C C . HIS A 1 74 ? 10.055 -13.328 -0.986 1 97.38 74 HIS A C 1
ATOM 587 O O . HIS A 1 74 ? 9.477 -12.938 -2.004 1 97.38 74 HIS A O 1
ATOM 593 N N . GLY A 1 75 ? 9.438 -13.992 -0.022 1 98 75 GLY A N 1
ATOM 594 C CA . GLY A 1 75 ? 8.055 -14.43 -0.15 1 98 75 GLY A CA 1
ATOM 595 C C . GLY A 1 75 ? 7.09 -13.297 -0.441 1 98 75 GLY A C 1
ATOM 596 O O . GLY A 1 75 ? 6.246 -13.414 -1.331 1 98 75 GLY A O 1
ATOM 597 N N . THR A 1 76 ? 7.258 -12.188 0.245 1 97.19 76 THR A N 1
ATOM 598 C CA . THR A 1 76 ? 6.32 -11.086 0.067 1 97.19 76 THR A CA 1
ATOM 599 C C . THR A 1 76 ? 6.613 -10.328 -1.227 1 97.19 76 THR A C 1
ATOM 601 O O . THR A 1 76 ? 5.703 -9.781 -1.852 1 97.19 76 THR A O 1
ATOM 604 N N . THR A 1 77 ? 7.852 -10.344 -1.638 1 97.69 77 THR A N 1
ATOM 605 C CA . THR A 1 77 ? 8.211 -9.75 -2.92 1 97.69 77 THR A CA 1
ATOM 606 C C . THR A 1 77 ? 7.543 -10.5 -4.07 1 97.69 77 THR A C 1
ATOM 608 O O . THR A 1 77 ? 7.02 -9.883 -5 1 97.69 77 THR A O 1
ATOM 611 N N . VAL A 1 78 ? 7.539 -11.797 -3.969 1 98.5 78 VAL A N 1
ATOM 612 C CA . VAL A 1 78 ? 6.918 -12.625 -5 1 98.5 78 VAL A CA 1
ATOM 613 C C . VAL A 1 78 ? 5.406 -12.422 -4.98 1 98.5 78 VAL A C 1
ATOM 615 O O . VAL A 1 78 ? 4.773 -12.32 -6.035 1 98.5 78 VAL A O 1
ATOM 618 N N . ALA A 1 79 ? 4.852 -12.328 -3.783 1 98.62 79 ALA A N 1
ATOM 619 C CA . ALA A 1 79 ? 3.428 -12.023 -3.686 1 98.62 79 ALA A CA 1
ATOM 620 C C . ALA A 1 79 ? 3.105 -10.695 -4.363 1 98.62 79 ALA A C 1
ATOM 622 O O . ALA A 1 79 ? 2.119 -10.586 -5.098 1 98.62 79 ALA A O 1
ATOM 623 N N . ALA A 1 80 ? 3.932 -9.742 -4.098 1 98.25 80 ALA A N 1
ATOM 624 C CA . ALA A 1 80 ? 3.744 -8.43 -4.707 1 98.25 80 ALA A CA 1
ATOM 625 C C . ALA A 1 80 ? 3.85 -8.508 -6.227 1 98.25 80 ALA A C 1
ATOM 627 O O . ALA A 1 80 ? 3.078 -7.867 -6.945 1 98.25 80 ALA A O 1
ATOM 628 N N . TYR A 1 81 ? 4.777 -9.289 -6.738 1 97.69 81 TYR A N 1
ATOM 629 C CA . TYR A 1 81 ? 4.898 -9.492 -8.18 1 97.69 81 TYR A CA 1
ATOM 630 C C . TYR A 1 81 ? 3.602 -10.031 -8.766 1 97.69 81 TYR A C 1
ATOM 632 O O . TYR A 1 81 ? 3.148 -9.57 -9.812 1 97.69 81 TYR A O 1
ATOM 640 N N . LEU A 1 82 ? 3.045 -11.008 -8.086 1 97.94 82 LEU A N 1
ATOM 641 C CA . LEU A 1 82 ? 1.811 -11.617 -8.578 1 97.94 82 LEU A CA 1
ATOM 642 C C . LEU A 1 82 ? 0.676 -10.594 -8.602 1 97.94 82 LEU A C 1
ATOM 644 O O . LEU A 1 82 ? -0.182 -10.641 -9.484 1 97.94 82 LEU A O 1
ATOM 648 N N . LEU A 1 83 ? 0.681 -9.672 -7.633 1 97.5 83 LEU A N 1
ATOM 649 C CA . LEU A 1 83 ? -0.286 -8.586 -7.691 1 97.5 83 LEU A CA 1
ATOM 650 C C . LEU A 1 83 ? -0.001 -7.664 -8.875 1 97.5 83 LEU A C 1
ATOM 652 O O . LEU A 1 83 ? -0.929 -7.184 -9.531 1 97.5 83 LEU A O 1
ATOM 656 N N . LEU A 1 84 ? 1.238 -7.406 -9.156 1 97.12 84 LEU A N 1
ATOM 657 C CA . LEU A 1 84 ? 1.62 -6.516 -10.242 1 97.12 84 LEU A CA 1
ATOM 658 C C . LEU A 1 84 ? 1.144 -7.059 -11.586 1 97.12 84 LEU A C 1
ATOM 660 O O . LEU A 1 84 ? 0.749 -6.293 -12.469 1 97.12 84 LEU A O 1
ATOM 664 N N . VAL A 1 85 ? 1.152 -8.367 -11.742 1 96.06 85 VAL A N 1
ATOM 665 C CA . VAL A 1 85 ? 0.849 -8.938 -13.055 1 96.06 85 VAL A CA 1
ATOM 666 C C . VAL A 1 85 ? -0.616 -9.367 -13.102 1 96.06 85 VAL A C 1
ATOM 668 O O . VAL A 1 85 ? -1.083 -9.883 -14.125 1 96.06 85 VAL A O 1
ATOM 671 N N . ARG A 1 86 ? -1.288 -9.156 -11.977 1 92.94 86 ARG A N 1
ATOM 672 C CA . ARG A 1 86 ? -2.699 -9.531 -11.969 1 92.94 86 ARG A CA 1
ATOM 673 C C . ARG A 1 86 ? -3.465 -8.797 -13.062 1 92.94 86 ARG A C 1
ATOM 675 O O . ARG A 1 86 ? -3.344 -7.574 -13.203 1 92.94 86 ARG A O 1
ATOM 682 N N . ARG A 1 87 ? -4.18 -9.508 -13.914 1 86.31 87 ARG A N 1
ATOM 683 C CA . ARG A 1 87 ? -4.996 -9.023 -15.016 1 86.31 87 ARG A CA 1
ATOM 684 C C . ARG A 1 87 ? -4.137 -8.352 -16.078 1 86.31 87 ARG A C 1
ATOM 686 O O . ARG A 1 87 ? -4.609 -7.469 -16.812 1 86.31 87 ARG A O 1
ATOM 693 N N . SER A 1 88 ? -2.906 -8.695 -15.953 1 85.62 88 SER A N 1
ATOM 694 C CA . SER A 1 88 ? -2.006 -8.156 -16.969 1 85.62 88 SER A CA 1
ATOM 695 C C . SER A 1 88 ? -2.033 -8.992 -18.234 1 85.62 88 SER A C 1
ATOM 697 O O . SER A 1 88 ? -2.152 -10.219 -18.172 1 85.62 88 SER A O 1
ATOM 699 N N . ARG A 1 89 ? -1.812 -8.273 -19.359 1 82.69 89 ARG A N 1
ATOM 700 C CA . ARG A 1 89 ? -1.71 -8.961 -20.641 1 82.69 89 ARG A CA 1
ATOM 701 C C . ARG A 1 89 ? -0.262 -9.32 -20.953 1 82.69 89 ARG A C 1
ATOM 703 O O . ARG A 1 89 ? -0 -10.156 -21.812 1 82.69 89 ARG A O 1
ATOM 710 N N . ASN A 1 90 ? 0.645 -8.664 -20.281 1 87.88 90 ASN A N 1
ATOM 711 C CA . ASN A 1 90 ? 2.07 -8.898 -20.484 1 87.88 90 ASN A CA 1
ATOM 712 C C . ASN A 1 90 ? 2.775 -9.234 -19.172 1 87.88 90 ASN A C 1
ATOM 714 O O . ASN A 1 90 ? 3.328 -8.352 -18.516 1 87.88 90 ASN A O 1
ATOM 718 N N . PRO A 1 91 ? 2.887 -10.539 -18.859 1 82.81 91 PRO A N 1
ATOM 719 C CA . PRO A 1 91 ? 3.506 -10.938 -17.594 1 82.81 91 PRO A CA 1
ATOM 720 C C . PRO A 1 91 ? 4.996 -10.625 -17.547 1 82.81 91 PRO A C 1
ATOM 722 O O . PRO A 1 91 ? 5.59 -10.602 -16.469 1 82.81 91 PRO A O 1
ATO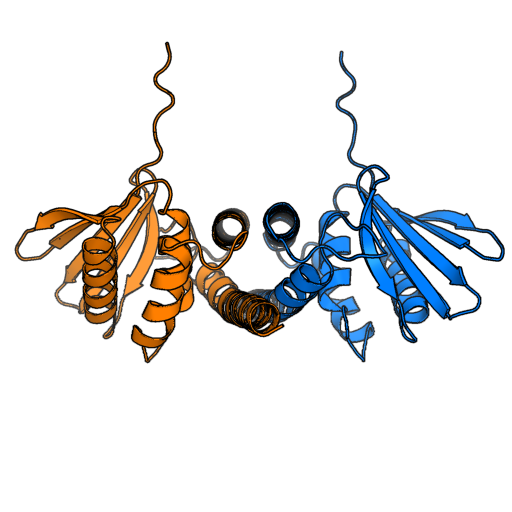M 725 N N . ASP A 1 92 ? 5.621 -10.352 -18.672 1 90.81 92 ASP A N 1
ATOM 726 C CA . ASP A 1 92 ? 7.062 -10.148 -18.766 1 90.81 92 ASP A CA 1
ATOM 727 C C . ASP A 1 92 ? 7.438 -8.727 -18.344 1 90.81 92 ASP A C 1
ATOM 729 O O . ASP A 1 92 ? 8.602 -8.453 -18.047 1 90.81 92 ASP A O 1
ATOM 733 N N . LYS A 1 93 ? 6.516 -7.949 -18.297 1 93.5 93 LYS A N 1
ATOM 734 C CA . LYS A 1 93 ? 6.758 -6.52 -18.109 1 93.5 93 LYS A CA 1
ATOM 735 C C . LYS A 1 93 ? 7.488 -6.262 -16.797 1 93.5 93 LYS A C 1
ATOM 737 O O . LYS A 1 93 ? 8.352 -5.383 -16.719 1 93.5 93 LYS A O 1
ATOM 742 N N . TRP A 1 94 ? 7.176 -7.082 -15.82 1 96.44 94 TRP A N 1
ATOM 743 C CA . TRP A 1 94 ? 7.637 -6.754 -14.469 1 96.44 94 TRP A CA 1
ATOM 744 C C . TRP A 1 94 ? 8.797 -7.652 -14.055 1 96.44 94 TRP A C 1
ATOM 746 O O . TRP A 1 94 ? 9.312 -7.535 -12.945 1 96.44 94 TRP A O 1
ATOM 756 N N . ILE A 1 95 ? 9.258 -8.547 -14.953 1 97.19 95 ILE A N 1
ATOM 757 C CA . ILE A 1 95 ? 10.312 -9.5 -14.641 1 97.19 95 ILE A CA 1
ATOM 758 C C . ILE A 1 95 ? 11.625 -8.758 -14.375 1 97.19 95 ILE A C 1
ATOM 760 O O . ILE A 1 95 ? 12.305 -9.016 -13.383 1 97.19 95 ILE A O 1
ATOM 764 N N . PRO A 1 96 ? 12.008 -7.762 -15.211 1 97.12 96 PRO A N 1
ATOM 765 C CA . PRO A 1 96 ? 13.234 -7.02 -14.914 1 97.12 96 PRO A CA 1
ATOM 766 C C . PRO A 1 96 ? 13.18 -6.316 -13.562 1 97.12 96 PRO A C 1
ATOM 768 O O . PRO A 1 96 ? 14.172 -6.32 -12.82 1 97.12 96 PRO A O 1
ATOM 771 N N . THR A 1 97 ? 12.055 -5.75 -13.258 1 97.31 97 THR A N 1
ATOM 772 C CA . THR A 1 97 ? 11.891 -5.082 -11.969 1 97.31 97 THR A CA 1
ATOM 773 C C . THR A 1 97 ? 12.031 -6.082 -10.828 1 97.31 97 THR A C 1
ATOM 775 O O . THR A 1 97 ? 12.688 -5.793 -9.82 1 97.31 97 THR A O 1
ATOM 778 N N . LEU A 1 98 ? 11.414 -7.25 -10.961 1 97.88 98 LEU A N 1
ATOM 779 C CA . LEU A 1 98 ? 11.531 -8.297 -9.945 1 97.88 98 LEU A CA 1
ATOM 780 C C . LEU A 1 98 ? 12.992 -8.68 -9.734 1 97.88 98 LEU A C 1
ATOM 782 O O . LEU A 1 98 ? 13.453 -8.773 -8.594 1 97.88 98 LEU A O 1
ATOM 786 N N . ARG A 1 99 ? 13.672 -8.875 -10.781 1 97.94 99 ARG A N 1
ATOM 787 C CA . ARG A 1 99 ? 15.086 -9.227 -10.719 1 97.94 99 ARG A CA 1
ATOM 788 C C . ARG A 1 99 ? 15.883 -8.164 -9.961 1 97.94 99 ARG A C 1
ATOM 790 O O . ARG A 1 99 ? 16.656 -8.492 -9.062 1 97.94 99 ARG A O 1
ATOM 797 N N . GLU A 1 100 ? 15.656 -6.918 -10.305 1 97.81 100 GLU A N 1
ATOM 798 C CA . GLU A 1 100 ? 16.375 -5.805 -9.688 1 97.81 100 GLU A CA 1
ATOM 799 C C . GLU A 1 100 ? 16.047 -5.703 -8.195 1 97.81 100 GLU A C 1
ATOM 801 O O . GLU A 1 100 ? 16.906 -5.34 -7.391 1 97.81 100 GLU A O 1
ATOM 806 N N . ILE A 1 101 ? 14.828 -6.004 -7.855 1 97.5 101 ILE A N 1
ATOM 807 C CA . ILE A 1 101 ? 14.445 -6 -6.449 1 97.5 101 ILE A CA 1
ATOM 808 C C . ILE A 1 101 ? 15.219 -7.082 -5.699 1 97.5 101 ILE A C 1
ATOM 810 O O . ILE A 1 101 ? 15.797 -6.824 -4.645 1 97.5 101 ILE A O 1
ATOM 814 N N . VAL A 1 102 ? 15.25 -8.289 -6.23 1 97.62 102 VAL A N 1
ATOM 815 C CA . VAL A 1 102 ? 15.914 -9.43 -5.609 1 97.62 102 VAL A CA 1
ATOM 816 C C . VAL A 1 102 ? 17.406 -9.164 -5.504 1 97.62 102 VAL A C 1
ATOM 818 O O . VAL A 1 102 ? 18.047 -9.555 -4.523 1 97.62 102 VAL A O 1
ATOM 821 N N . GLU A 1 103 ? 17.906 -8.406 -6.484 1 96.81 103 GLU A N 1
ATOM 822 C CA . GLU A 1 103 ? 19.328 -8.086 -6.527 1 96.81 103 GLU A CA 1
ATOM 823 C C . GLU A 1 103 ? 19.656 -6.93 -5.586 1 96.81 103 GLU A C 1
ATOM 825 O O . GLU A 1 103 ? 20.828 -6.566 -5.426 1 96.81 103 GLU A O 1
ATOM 830 N N . GLY A 1 104 ? 18.672 -6.316 -5.027 1 94.31 104 GLY A N 1
ATOM 831 C CA . GLY A 1 104 ? 18.906 -5.309 -4.004 1 94.31 104 GLY A CA 1
ATOM 832 C C . GLY A 1 104 ? 19.062 -3.908 -4.57 1 94.31 104 GLY A C 1
ATOM 833 O O . GLY A 1 104 ? 19.562 -3.012 -3.896 1 94.31 104 GLY A O 1
ATOM 834 N N . LYS A 1 105 ? 18.547 -3.664 -5.75 1 94.94 105 LYS A N 1
ATOM 835 C CA . LYS A 1 105 ? 18.766 -2.381 -6.418 1 94.94 105 LYS A CA 1
ATOM 836 C C . LYS A 1 105 ? 17.844 -1.309 -5.844 1 94.94 105 LYS A C 1
ATOM 838 O O . LYS A 1 105 ? 18.047 -0.115 -6.062 1 94.94 105 LYS A O 1
ATOM 843 N N . TYR A 1 106 ? 16.828 -1.69 -5.195 1 95.38 106 TYR A N 1
ATOM 844 C CA . TYR A 1 106 ? 15.836 -0.745 -4.688 1 95.38 106 TYR A CA 1
ATOM 845 C C . TYR A 1 106 ? 15.664 -0.896 -3.18 1 95.38 106 TYR A C 1
ATOM 847 O O . TYR A 1 106 ? 14.641 -1.402 -2.713 1 95.38 106 TYR A O 1
ATOM 855 N N . PRO A 1 107 ? 16.594 -0.332 -2.416 1 93.12 107 PRO A N 1
ATOM 856 C CA . PRO A 1 107 ? 16.484 -0.417 -0.958 1 93.12 107 PRO A CA 1
ATOM 857 C C . PRO A 1 107 ? 15.164 0.135 -0.434 1 93.12 107 PRO A C 1
ATOM 859 O O . PRO A 1 107 ? 14.711 1.197 -0.875 1 93.12 107 PRO A O 1
ATOM 862 N N . GLY A 1 108 ? 14.547 -0.634 0.474 1 93 108 GLY A N 1
ATOM 863 C CA . GLY A 1 108 ? 13.297 -0.199 1.072 1 93 108 GLY A CA 1
ATOM 864 C C . GLY A 1 108 ? 12.078 -0.745 0.36 1 93 108 GLY A C 1
ATOM 865 O O . GLY A 1 108 ? 11.008 -0.886 0.963 1 93 108 GLY A O 1
ATOM 866 N N . LEU A 1 109 ? 12.219 -0.977 -0.945 1 96.12 109 LEU A N 1
ATOM 867 C CA . LEU A 1 109 ? 11.07 -1.408 -1.733 1 96.12 109 LEU A CA 1
ATOM 868 C C . LEU A 1 109 ? 10.586 -2.785 -1.286 1 96.12 109 LEU A C 1
ATOM 870 O O . LEU A 1 109 ? 9.391 -2.994 -1.086 1 96.12 109 LEU A O 1
ATOM 874 N N . PRO A 1 110 ? 11.484 -3.799 -1.007 1 96.31 110 PRO A N 1
ATOM 875 C CA . PRO A 1 110 ? 10.992 -5.098 -0.544 1 96.31 110 PRO A CA 1
ATOM 876 C C . PRO A 1 110 ? 10.211 -5.004 0.765 1 96.31 110 PRO A C 1
ATOM 878 O O . PRO A 1 110 ? 9.18 -5.656 0.919 1 96.31 110 PRO A O 1
ATOM 881 N N . GLN A 1 111 ? 10.68 -4.191 1.657 1 94.56 111 GLN A N 1
ATOM 882 C CA . GLN A 1 111 ? 10 -4.004 2.936 1 94.56 111 GLN A CA 1
ATOM 883 C C . GLN A 1 111 ? 8.641 -3.338 2.742 1 94.56 111 GLN A C 1
ATOM 885 O O . GLN A 1 111 ? 7.652 -3.738 3.363 1 94.56 111 GLN A O 1
ATOM 890 N N . ALA A 1 112 ? 8.633 -2.357 1.876 1 96.44 112 ALA A N 1
ATOM 891 C CA . ALA A 1 112 ? 7.375 -1.689 1.561 1 96.44 112 ALA A CA 1
ATOM 892 C C . ALA A 1 112 ? 6.371 -2.668 0.957 1 96.44 112 ALA A C 1
ATOM 894 O O . ALA A 1 112 ? 5.203 -2.686 1.347 1 96.44 112 ALA A O 1
ATOM 895 N N . LEU A 1 113 ? 6.875 -3.439 0.076 1 97.94 113 LEU A N 1
ATOM 896 C CA . LEU A 1 113 ? 6.008 -4.418 -0.574 1 97.94 113 LEU A CA 1
ATOM 897 C C . LEU A 1 113 ? 5.426 -5.391 0.446 1 97.94 113 LEU A C 1
ATOM 899 O O . LEU A 1 113 ? 4.242 -5.734 0.377 1 97.94 113 LEU A O 1
ATOM 903 N N . GLY A 1 114 ? 6.266 -5.824 1.373 1 96.5 114 GLY A N 1
ATOM 904 C CA . GLY A 1 114 ? 5.766 -6.68 2.436 1 96.5 114 GLY A CA 1
ATOM 905 C C . GLY A 1 114 ? 4.621 -6.055 3.215 1 96.5 114 GLY A C 1
ATOM 906 O O . GLY A 1 114 ? 3.609 -6.711 3.471 1 96.5 114 GLY A O 1
ATOM 907 N N . ARG A 1 115 ? 4.742 -4.844 3.549 1 96.94 115 ARG A N 1
ATOM 908 C CA . ARG A 1 115 ? 3.709 -4.137 4.297 1 96.94 115 ARG A CA 1
ATOM 909 C C . ARG A 1 115 ? 2.465 -3.924 3.439 1 96.94 115 ARG A C 1
ATOM 911 O O . ARG A 1 115 ? 1.344 -3.924 3.955 1 96.94 115 ARG A O 1
ATOM 918 N N . VAL A 1 116 ? 2.631 -3.725 2.15 1 97.81 116 VAL A N 1
ATOM 919 C CA . VAL A 1 116 ? 1.49 -3.568 1.253 1 97.81 116 VAL A CA 1
ATOM 920 C C . VAL A 1 116 ? 0.697 -4.871 1.194 1 97.81 116 VAL A C 1
ATOM 922 O O . VAL A 1 116 ? -0.536 -4.855 1.169 1 97.81 116 VAL A O 1
ATOM 925 N N . ILE A 1 117 ? 1.438 -5.988 1.211 1 98.06 117 ILE A N 1
ATOM 926 C CA . ILE A 1 117 ? 0.759 -7.281 1.248 1 98.06 117 ILE A CA 1
ATOM 927 C C . ILE A 1 117 ? -0.014 -7.418 2.559 1 98.06 117 ILE A C 1
ATOM 929 O O . ILE A 1 117 ? -1.159 -7.875 2.564 1 98.06 117 ILE A O 1
ATOM 933 N N . ASP A 1 118 ? 0.558 -6.93 3.594 1 97.06 118 ASP A N 1
ATOM 934 C CA . ASP A 1 118 ? -0.135 -6.934 4.879 1 97.06 118 ASP A CA 1
ATOM 935 C C . ASP A 1 118 ? -1.393 -6.07 4.824 1 97.06 118 ASP A C 1
ATOM 937 O O . ASP A 1 118 ? -2.414 -6.414 5.426 1 97.06 118 ASP A O 1
ATOM 941 N N . ALA A 1 119 ? -1.255 -5.02 4.133 1 97.81 119 ALA A N 1
ATOM 942 C CA . ALA A 1 119 ? -2.398 -4.125 3.988 1 97.81 119 ALA A CA 1
ATOM 943 C C . ALA A 1 119 ? -3.539 -4.809 3.24 1 97.81 119 ALA A C 1
ATOM 945 O O . ALA A 1 119 ? -4.707 -4.676 3.617 1 97.81 119 ALA A O 1
ATOM 946 N N . ALA A 1 120 ? -3.193 -5.504 2.238 1 97.69 120 ALA A N 1
ATOM 947 C CA . ALA A 1 120 ? -4.199 -6.227 1.462 1 97.69 120 ALA A CA 1
ATOM 948 C C . ALA A 1 120 ? -4.871 -7.305 2.307 1 97.69 120 ALA A C 1
ATOM 950 O O . ALA A 1 120 ? -6.09 -7.48 2.244 1 97.69 120 ALA A O 1
ATOM 951 N N . ILE A 1 121 ? -4.055 -8 3.076 1 96.5 121 ILE A N 1
ATOM 952 C CA . ILE A 1 121 ? -4.582 -9.031 3.967 1 96.5 121 ILE A CA 1
ATOM 953 C C . ILE A 1 121 ? -5.551 -8.406 4.965 1 96.5 121 ILE A C 1
ATOM 955 O O . ILE A 1 121 ? -6.664 -8.906 5.156 1 96.5 121 ILE A O 1
ATOM 959 N N . GLU A 1 122 ? -5.121 -7.297 5.516 1 95.25 122 GLU A N 1
ATOM 960 C CA . GLU A 1 122 ? -5.945 -6.621 6.512 1 95.25 122 GLU A CA 1
ATOM 961 C C . GLU A 1 122 ? -7.262 -6.141 5.902 1 95.25 122 GLU A C 1
ATOM 963 O O . GLU A 1 122 ? -8.328 -6.344 6.484 1 95.25 122 GLU A O 1
ATOM 968 N N . ALA A 1 123 ? -7.16 -5.559 4.766 1 95.69 123 ALA A N 1
ATOM 969 C CA . ALA A 1 123 ? -8.367 -5.082 4.082 1 95.69 123 ALA A CA 1
ATOM 970 C C . ALA A 1 123 ? -9.32 -6.234 3.797 1 95.69 123 ALA A C 1
ATOM 972 O O . ALA A 1 123 ? -10.539 -6.082 3.92 1 95.69 123 ALA A O 1
ATOM 973 N N . SER A 1 124 ? -8.797 -7.352 3.496 1 94.5 124 SER A N 1
ATOM 974 C CA . SER A 1 124 ? -9.594 -8.516 3.123 1 94.5 124 SER A CA 1
ATOM 975 C C . SER A 1 124 ? -10.359 -9.07 4.32 1 94.5 124 SER A C 1
ATOM 977 O O . SER A 1 124 ? -11.461 -9.602 4.164 1 94.5 124 SER A O 1
ATOM 979 N N . LYS A 1 125 ? -9.797 -8.922 5.484 1 93.25 125 LYS A N 1
ATOM 980 C CA . LYS A 1 125 ? -10.445 -9.406 6.699 1 93.25 125 LYS A CA 1
ATOM 981 C C . LYS A 1 125 ? -11.758 -8.664 6.953 1 93.25 125 LYS A C 1
ATOM 983 O O . LYS A 1 125 ? -12.695 -9.227 7.527 1 93.25 125 LYS A O 1
ATOM 988 N N . TYR A 1 126 ? -11.758 -7.473 6.473 1 90 126 TYR A N 1
ATOM 989 C CA . TYR A 1 126 ? -12.891 -6.629 6.832 1 90 126 TYR A CA 1
ATOM 990 C C . TYR A 1 126 ? -13.844 -6.461 5.652 1 90 126 TYR A C 1
ATOM 992 O O . TYR A 1 126 ? -14.906 -5.852 5.785 1 90 126 TYR A O 1
ATOM 1000 N N . THR A 1 127 ? -13.414 -6.988 4.535 1 85.69 127 THR A N 1
ATOM 1001 C CA . THR A 1 127 ? -14.234 -6.777 3.346 1 85.69 127 THR A CA 1
ATOM 1002 C C . THR A 1 127 ? -15.414 -7.746 3.324 1 85.69 127 THR A C 1
ATOM 1004 O O . THR A 1 127 ? -15.234 -8.961 3.455 1 85.69 127 THR A O 1
ATOM 1007 N N . PRO A 1 128 ? -16.578 -7.223 3.295 1 79.25 128 PRO A N 1
ATOM 1008 C CA . PRO A 1 128 ? -17.766 -8.086 3.23 1 79.25 128 PRO A CA 1
ATOM 1009 C C . PRO A 1 128 ? -17.938 -8.734 1.86 1 79.25 128 PRO A C 1
ATOM 1011 O O . PRO A 1 128 ? -18.844 -9.547 1.678 1 79.25 128 PRO A O 1
ATOM 1014 N N . LEU A 1 129 ? -17.062 -8.477 0.934 1 69.5 129 LEU A N 1
ATOM 1015 C CA . LEU A 1 129 ? -17.172 -8.938 -0.447 1 69.5 129 LEU A CA 1
ATOM 1016 C C . LEU A 1 129 ? -16.406 -10.234 -0.654 1 69.5 129 LEU A C 1
ATOM 1018 O O . LEU A 1 129 ? -15.664 -10.375 -1.625 1 69.5 129 LEU A O 1
ATOM 1022 N N . LYS A 1 130 ? -16.516 -11.133 0.249 1 65.56 130 LYS A N 1
ATOM 1023 C CA . LYS A 1 130 ? -15.742 -12.367 0.158 1 65.56 130 LYS A CA 1
ATOM 1024 C C . LYS A 1 130 ? -16.25 -13.258 -0.971 1 65.56 130 LYS A C 1
ATOM 1026 O O . LYS A 1 130 ? -17.453 -13.312 -1.227 1 65.56 130 LYS A O 1
ATOM 1031 N N . PRO A 1 131 ? -15.164 -13.742 -1.677 1 64.88 131 PRO A N 1
ATOM 1032 C CA . PRO A 1 131 ? -15.555 -14.594 -2.803 1 64.88 131 PRO A CA 1
ATOM 1033 C C . PRO A 1 131 ? -16.359 -15.812 -2.367 1 64.88 131 PRO A C 1
ATOM 1035 O O . PRO A 1 131 ? -16.172 -16.312 -1.254 1 64.88 131 PRO A O 1
ATOM 1038 N N . LYS A 1 132 ? -17.156 -16.234 -3.162 1 60.22 132 LYS A N 1
ATOM 1039 C CA . LYS A 1 132 ? -18.016 -17.391 -2.889 1 60.22 132 LYS A CA 1
ATOM 1040 C C . LYS A 1 132 ?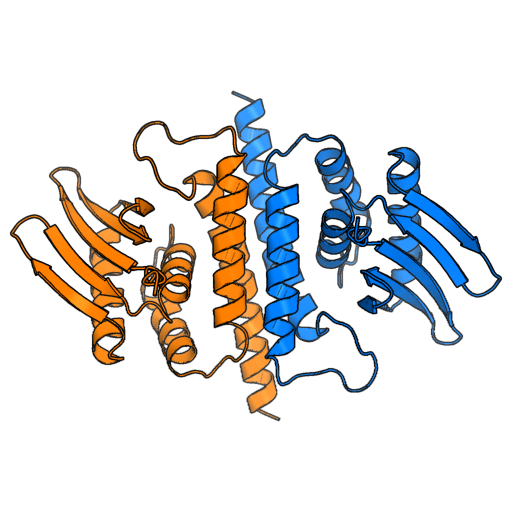 -17.25 -18.688 -3.117 1 60.22 132 LYS A C 1
ATOM 1042 O O . LYS A 1 132 ? -17.531 -19.703 -2.471 1 60.22 132 LYS A O 1
ATOM 1047 N N . ARG A 1 133 ? -16.25 -18.688 -3.982 1 63.06 133 ARG A N 1
ATOM 1048 C CA . ARG A 1 133 ? -15.742 -19.984 -4.402 1 63.06 133 ARG A CA 1
ATOM 1049 C C . ARG A 1 133 ? -14.312 -20.203 -3.91 1 63.06 133 ARG A C 1
ATOM 1051 O O . ARG A 1 133 ? -14.031 -21.172 -3.209 1 63.06 133 ARG A O 1
ATOM 1058 N N . ILE A 1 134 ? -13.414 -19.344 -4.309 1 65.25 134 ILE A N 1
ATOM 1059 C CA . ILE A 1 134 ? -12.016 -19.562 -3.949 1 65.25 134 ILE A CA 1
ATOM 1060 C C . ILE A 1 134 ? -11.656 -18.688 -2.746 1 65.25 134 ILE A C 1
ATOM 1062 O O . ILE A 1 134 ? -11.734 -17.469 -2.812 1 65.25 134 ILE A O 1
ATOM 1066 N N . ASN A 1 135 ? -11.297 -19.469 -1.755 1 83.62 135 ASN A N 1
ATOM 1067 C CA . ASN A 1 135 ? -10.992 -18.75 -0.518 1 83.62 135 ASN A CA 1
ATOM 1068 C C . ASN A 1 135 ? -9.508 -18.406 -0.428 1 83.62 135 ASN A C 1
ATOM 1070 O O . ASN A 1 135 ? -8.664 -19.297 -0.274 1 83.62 135 ASN A O 1
ATOM 1074 N N . THR A 1 136 ? -9.242 -17.234 -0.719 1 93.06 136 THR A N 1
ATOM 1075 C CA . THR A 1 136 ? -7.891 -16.719 -0.536 1 93.06 136 THR A CA 1
ATOM 1076 C C . THR A 1 136 ? -7.84 -15.742 0.637 1 93.06 136 THR A C 1
ATOM 1078 O O . THR A 1 136 ? -8.852 -15.125 0.984 1 93.06 136 THR A O 1
ATOM 1081 N N . VAL A 1 137 ? -6.664 -15.719 1.209 1 94.88 137 VAL A N 1
ATOM 1082 C CA . VAL A 1 137 ? -6.441 -14.789 2.309 1 94.88 137 VAL A CA 1
ATOM 1083 C C . VAL A 1 137 ? -6.699 -13.359 1.835 1 94.88 137 VAL A C 1
ATOM 1085 O O . VAL A 1 137 ? -7.355 -12.578 2.525 1 94.88 137 VAL A O 1
ATOM 1088 N N . ILE A 1 138 ? -6.211 -13.031 0.625 1 95.94 138 ILE A N 1
ATOM 1089 C CA . ILE A 1 138 ? -6.52 -11.742 0.011 1 95.94 138 ILE A CA 1
ATOM 1090 C C . ILE A 1 138 ? -7.711 -11.891 -0.93 1 95.94 138 ILE A C 1
ATOM 1092 O O . ILE A 1 138 ? -7.625 -12.586 -1.944 1 95.94 138 ILE A O 1
ATOM 1096 N N . ALA A 1 139 ? -8.773 -11.25 -0.564 1 93.62 139 ALA A N 1
ATOM 1097 C CA . ALA A 1 139 ? -9.984 -11.32 -1.381 1 93.62 139 ALA A CA 1
ATOM 1098 C C . ALA A 1 139 ? -9.719 -10.828 -2.801 1 93.62 139 ALA A C 1
ATOM 1100 O O . ALA A 1 139 ? -8.992 -9.852 -3 1 93.62 139 ALA A O 1
ATOM 1101 N N . PRO A 1 140 ? -10.305 -11.469 -3.779 1 91.94 140 PRO A N 1
ATOM 1102 C CA . PRO A 1 140 ? -10.016 -11.156 -5.184 1 91.94 140 PRO A CA 1
ATOM 1103 C C . PRO A 1 140 ? -10.25 -9.688 -5.52 1 91.94 140 PRO A C 1
ATOM 1105 O O . PRO A 1 140 ? -9.438 -9.07 -6.215 1 91.94 140 PRO A O 1
ATOM 1108 N N . LYS A 1 141 ? -11.328 -9.117 -5.059 1 91.5 141 LYS A N 1
ATOM 1109 C CA . LYS A 1 141 ? -11.617 -7.715 -5.359 1 91.5 141 LYS A CA 1
ATOM 1110 C C . LYS A 1 141 ? -10.594 -6.789 -4.703 1 91.5 141 LYS A C 1
ATOM 1112 O O . LYS A 1 141 ? -10.219 -5.762 -5.27 1 91.5 141 LYS A O 1
ATOM 1117 N N . ILE A 1 142 ? -10.156 -7.141 -3.498 1 94.88 142 ILE A N 1
ATOM 1118 C CA . ILE A 1 142 ? -9.109 -6.391 -2.812 1 94.88 142 ILE A CA 1
ATOM 1119 C C . ILE A 1 142 ? -7.793 -6.527 -3.57 1 94.88 142 ILE A C 1
ATOM 1121 O O . ILE A 1 142 ? -7.07 -5.547 -3.752 1 94.88 142 ILE A O 1
ATOM 1125 N N . ALA A 1 143 ? -7.531 -7.723 -4.02 1 95.81 143 ALA A N 1
ATOM 1126 C CA . ALA A 1 143 ? -6.332 -7.953 -4.824 1 95.81 143 ALA A CA 1
ATOM 1127 C C . ALA A 1 143 ? -6.32 -7.059 -6.059 1 95.81 143 ALA A C 1
ATOM 1129 O O . ALA A 1 143 ? -5.277 -6.516 -6.43 1 95.81 143 ALA A O 1
ATOM 1130 N N . ASP A 1 144 ? -7.445 -6.891 -6.637 1 94.75 144 ASP A N 1
ATOM 1131 C CA . ASP A 1 144 ? -7.543 -6.039 -7.816 1 94.75 144 ASP A CA 1
ATOM 1132 C C . ASP A 1 144 ? -7.207 -4.586 -7.477 1 94.75 144 ASP A C 1
ATOM 1134 O O . ASP A 1 144 ? -6.492 -3.918 -8.227 1 94.75 144 ASP A O 1
ATOM 1138 N N . ALA A 1 145 ? -7.77 -4.129 -6.402 1 96.12 145 ALA A N 1
ATOM 1139 C CA . ALA A 1 145 ? -7.52 -2.752 -5.98 1 96.12 145 ALA A CA 1
ATOM 1140 C C . ALA A 1 145 ? -6.043 -2.537 -5.66 1 96.12 145 ALA A C 1
ATOM 1142 O O . ALA A 1 145 ? -5.441 -1.559 -6.105 1 96.12 145 ALA A O 1
ATOM 1143 N N . PHE A 1 146 ? -5.461 -3.443 -4.945 1 98.12 146 PHE A N 1
ATOM 1144 C CA . PHE A 1 146 ? -4.059 -3.314 -4.562 1 98.12 146 PHE A CA 1
ATOM 1145 C C . PHE A 1 146 ? -3.15 -3.473 -5.777 1 98.12 146 PHE A C 1
ATOM 1147 O O . PHE A 1 146 ? -2.092 -2.844 -5.852 1 98.12 146 PHE A O 1
ATOM 1154 N N . SER A 1 147 ? -3.541 -4.316 -6.734 1 97.25 147 SER A N 1
ATOM 1155 C CA . SER A 1 147 ? -2.785 -4.43 -7.977 1 97.25 147 SER A CA 1
ATOM 1156 C C . SER A 1 147 ? -2.67 -3.078 -8.672 1 97.25 147 SER A C 1
ATOM 1158 O O . SER A 1 147 ? -1.577 -2.674 -9.078 1 97.25 147 SER A O 1
ATOM 1160 N N . ALA A 1 148 ? -3.758 -2.389 -8.75 1 96.44 148 ALA A N 1
ATOM 1161 C CA . ALA A 1 148 ? -3.771 -1.086 -9.406 1 96.44 148 ALA A CA 1
ATOM 1162 C C . ALA A 1 148 ? -2.877 -0.089 -8.68 1 96.44 148 ALA A C 1
ATOM 1164 O O . ALA A 1 148 ? -2.098 0.631 -9.305 1 96.44 148 ALA A O 1
ATOM 1165 N N . GLY A 1 149 ? -2.98 -0.016 -7.387 1 97.31 149 GLY A N 1
ATOM 1166 C CA . GLY A 1 149 ? -2.166 0.888 -6.59 1 97.31 149 GLY A CA 1
ATOM 1167 C C . GLY A 1 149 ? -0.689 0.54 -6.613 1 97.31 149 GLY A C 1
ATOM 1168 O O . GLY A 1 149 ? 0.16 1.426 -6.734 1 97.31 149 GLY A O 1
ATOM 1169 N N . LEU A 1 150 ? -0.42 -0.726 -6.527 1 97.94 150 LEU A N 1
ATOM 1170 C CA . LEU A 1 150 ? 0.956 -1.206 -6.465 1 97.94 150 LEU A CA 1
ATOM 1171 C C . LEU A 1 150 ? 1.703 -0.884 -7.754 1 97.94 150 LEU A C 1
ATOM 1173 O O . LEU A 1 150 ? 2.885 -0.533 -7.723 1 97.94 150 LEU A O 1
ATOM 1177 N N . LYS A 1 151 ? 1.05 -1.046 -8.867 1 97.06 151 LYS A N 1
ATOM 1178 C CA . LYS A 1 151 ? 1.679 -0.743 -10.148 1 97.06 151 LYS A CA 1
ATOM 1179 C C . LYS A 1 151 ? 2.197 0.692 -10.18 1 97.06 151 LYS A C 1
ATOM 1181 O O . LYS A 1 151 ? 3.35 0.934 -10.547 1 97.06 151 LYS A O 1
ATOM 1186 N N . ARG A 1 152 ? 1.387 1.578 -9.727 1 96.88 152 ARG A N 1
ATOM 1187 C CA . ARG A 1 152 ? 1.781 2.982 -9.734 1 96.88 152 ARG A CA 1
ATOM 1188 C C . ARG A 1 152 ? 2.871 3.248 -8.703 1 96.88 152 ARG A C 1
ATOM 1190 O O . ARG A 1 152 ? 3.812 4 -8.961 1 96.88 152 ARG A O 1
ATOM 1197 N N . LEU A 1 153 ? 2.73 2.672 -7.559 1 97.69 153 LEU A N 1
ATOM 1198 C CA . LEU A 1 153 ? 3.719 2.83 -6.496 1 97.69 153 LEU A CA 1
ATOM 1199 C C . LEU A 1 153 ? 5.09 2.35 -6.957 1 97.69 153 LEU A C 1
ATOM 1201 O O . LEU A 1 153 ? 6.078 3.078 -6.84 1 97.69 153 LEU A O 1
ATOM 1205 N N . VAL A 1 154 ? 5.152 1.166 -7.504 1 97.62 154 VAL A N 1
ATOM 1206 C CA . VAL A 1 154 ? 6.418 0.559 -7.91 1 97.62 154 VAL A CA 1
ATOM 1207 C C . VAL A 1 154 ? 7.027 1.355 -9.062 1 97.62 154 VAL A C 1
ATOM 1209 O O . VAL A 1 154 ? 8.227 1.628 -9.062 1 97.62 154 VAL A O 1
ATOM 1212 N N . GLU A 1 155 ? 6.203 1.732 -10.016 1 97.06 155 GLU A N 1
ATOM 1213 C CA . GLU A 1 155 ? 6.695 2.543 -11.125 1 97.06 155 GLU A CA 1
ATOM 1214 C C . GLU A 1 155 ? 7.359 3.82 -10.617 1 97.06 155 GLU A C 1
ATOM 1216 O O . GLU A 1 155 ? 8.445 4.184 -11.078 1 97.06 155 GLU A O 1
ATOM 1221 N N . LYS A 1 156 ? 6.742 4.434 -9.672 1 96.31 156 LYS A N 1
ATOM 1222 C CA . LYS A 1 156 ? 7.27 5.691 -9.156 1 96.31 156 LYS A CA 1
ATOM 1223 C C . LYS A 1 156 ? 8.539 5.465 -8.344 1 96.31 156 LYS A C 1
ATOM 1225 O O . LYS A 1 156 ? 9.484 6.246 -8.43 1 96.31 156 LYS A O 1
ATOM 1230 N N . MET A 1 157 ? 8.562 4.469 -7.562 1 95.56 157 MET A N 1
ATOM 1231 C CA . MET A 1 157 ? 9.742 4.199 -6.742 1 95.56 157 MET A CA 1
ATOM 1232 C C . MET A 1 157 ? 10.938 3.83 -7.609 1 95.56 157 MET A C 1
ATOM 1234 O O . MET A 1 157 ? 12.039 4.332 -7.398 1 95.56 157 MET A O 1
ATOM 1238 N N . VAL A 1 158 ? 10.688 2.959 -8.539 1 96.06 158 VAL A N 1
ATOM 1239 C CA . VAL A 1 158 ? 11.758 2.553 -9.445 1 96.06 158 VAL A CA 1
ATOM 1240 C C . VAL A 1 158 ? 12.305 3.775 -10.18 1 96.06 158 VAL A C 1
ATOM 1242 O O . VAL A 1 158 ? 13.523 3.943 -10.289 1 96.06 158 VAL A O 1
ATOM 1245 N N . LYS A 1 159 ? 11.414 4.609 -10.633 1 95.06 159 LYS A N 1
ATOM 1246 C CA . LYS A 1 159 ? 11.836 5.832 -11.312 1 95.06 159 LYS A CA 1
ATOM 1247 C C . LYS A 1 159 ? 12.68 6.711 -10.391 1 95.06 159 LYS A C 1
ATOM 1249 O O . LYS A 1 159 ? 13.672 7.297 -10.82 1 95.06 159 LYS A O 1
ATOM 1254 N N . MET A 1 160 ? 12.273 6.793 -9.211 1 92.06 160 MET A N 1
ATOM 1255 C CA . MET A 1 160 ? 12.992 7.578 -8.211 1 92.06 160 MET A CA 1
ATOM 1256 C C . MET A 1 160 ? 14.43 7.082 -8.062 1 92.06 160 MET A C 1
ATOM 1258 O O . MET A 1 160 ? 15.367 7.883 -8.047 1 92.06 160 MET A O 1
ATOM 1262 N N . TYR A 1 161 ? 14.586 5.832 -7.945 1 92.5 161 TYR A N 1
ATOM 1263 C CA . TYR A 1 161 ? 15.914 5.258 -7.77 1 92.5 161 TYR A CA 1
ATOM 1264 C C . TYR A 1 161 ? 16.75 5.402 -9.039 1 92.5 161 TYR A C 1
ATOM 1266 O O . TYR A 1 161 ? 17.953 5.668 -8.977 1 92.5 161 TYR A O 1
ATOM 1274 N N . LYS A 1 162 ? 16.109 5.227 -10.148 1 91.88 162 LYS A N 1
ATOM 1275 C CA . LYS A 1 162 ? 16.844 5.352 -11.414 1 91.88 162 LYS A CA 1
ATOM 1276 C C . LYS A 1 162 ? 17.312 6.785 -11.633 1 91.88 162 LYS A C 1
ATOM 1278 O O . LYS A 1 162 ? 18.406 7.008 -12.148 1 91.88 162 LYS A O 1
ATOM 1283 N N . GLN A 1 163 ? 16.531 7.719 -11.219 1 90.25 163 GLN A N 1
ATOM 1284 C CA . GLN A 1 163 ? 16.906 9.125 -11.328 1 90.25 163 GLN A CA 1
ATOM 1285 C C . GLN A 1 163 ? 18.047 9.469 -10.367 1 90.25 163 GLN A C 1
ATOM 1287 O O . GLN A 1 163 ? 18.906 10.281 -10.688 1 90.25 163 GLN A O 1
ATOM 1292 N N . ALA A 1 164 ? 18.078 8.867 -9.195 1 84.62 164 ALA A N 1
ATOM 1293 C CA . ALA A 1 164 ? 19.109 9.133 -8.203 1 84.62 164 ALA A CA 1
ATOM 1294 C C . ALA A 1 164 ? 20.438 8.523 -8.617 1 84.62 164 ALA A C 1
ATOM 1296 O O . ALA A 1 164 ? 21.5 9.047 -8.273 1 84.62 164 ALA A O 1
ATOM 1297 N N . ALA A 1 165 ? 20.406 7.43 -9.297 1 80.31 165 ALA A N 1
ATOM 1298 C CA . ALA A 1 165 ? 21.625 6.758 -9.75 1 80.31 165 ALA A CA 1
ATOM 1299 C C . ALA A 1 165 ? 22.266 7.52 -10.898 1 80.31 165 ALA A C 1
ATOM 1301 O O . ALA A 1 165 ? 23.469 7.344 -11.172 1 80.31 165 ALA A O 1
ATOM 1302 N N . GLN A 1 166 ? 21.547 8.336 -11.547 1 80.5 166 GLN A N 1
ATOM 1303 C CA . GLN A 1 166 ? 22.078 9.117 -12.664 1 80.5 166 GLN A CA 1
ATOM 1304 C C . GLN A 1 166 ? 22.688 10.422 -12.172 1 80.5 166 GLN A C 1
ATOM 1306 O O . GLN A 1 166 ? 23.359 11.117 -12.93 1 80.5 166 GLN A O 1
ATOM 1311 N N . LYS A 1 167 ? 22.641 10.797 -10.945 1 69 167 LYS A N 1
ATOM 1312 C CA . LYS A 1 167 ? 23.281 11.992 -10.398 1 69 167 LYS A CA 1
ATOM 1313 C C . LYS A 1 167 ? 24.562 11.641 -9.656 1 69 167 LYS A C 1
ATOM 1315 O O . LYS A 1 167 ? 24.656 10.586 -9.023 1 69 167 LYS A O 1
ATOM 1320 N N . MET B 1 1 ? 0.675 -0.793 36.438 1 33.28 1 MET B N 1
ATOM 1321 C CA . MET B 1 1 ? 0.174 -1.151 35.125 1 33.28 1 MET B CA 1
ATOM 1322 C C . MET B 1 1 ? 0.761 -0.238 34.062 1 33.28 1 MET B C 1
ATOM 1324 O O . MET B 1 1 ? 0.676 0.987 34.156 1 33.28 1 MET B O 1
ATOM 1328 N N . ALA B 1 2 ? 1.886 -0.59 33.406 1 40.22 2 ALA B N 1
ATOM 1329 C CA . ALA B 1 2 ? 2.611 0.296 32.5 1 40.22 2 ALA B CA 1
ATOM 1330 C C . ALA B 1 2 ? 1.658 0.984 31.531 1 40.22 2 ALA B C 1
ATOM 1332 O O . ALA B 1 2 ? 0.77 0.343 30.969 1 40.22 2 ALA B O 1
ATOM 1333 N N . GLU B 1 3 ? 1.302 2.178 31.609 1 43.25 3 GLU B N 1
ATOM 1334 C CA . GLU B 1 3 ? 0.317 2.898 30.797 1 43.25 3 GLU B CA 1
ATOM 1335 C C . GLU B 1 3 ? 0.615 2.766 29.312 1 43.25 3 GLU B C 1
ATOM 1337 O O . GLU B 1 3 ? 1.722 3.074 28.859 1 43.25 3 GLU B O 1
ATOM 1342 N N . GLU B 1 4 ? 0.25 1.78 28.609 1 53.69 4 GLU B N 1
ATOM 1343 C CA . GLU B 1 4 ? 0.396 1.603 27.172 1 53.69 4 GLU B CA 1
ATOM 1344 C C . GLU B 1 4 ? 0.245 2.93 26.438 1 53.69 4 GLU B C 1
ATOM 1346 O O . GLU B 1 4 ? -0.795 3.586 26.531 1 53.69 4 GLU B O 1
ATOM 1351 N N . LYS B 1 5 ? 1.244 3.641 26.312 1 60 5 LYS B N 1
ATOM 1352 C CA . LYS B 1 5 ? 1.314 4.984 25.75 1 60 5 LYS B CA 1
ATOM 1353 C C . LYS B 1 5 ? 0.488 5.086 24.469 1 60 5 LYS B C 1
ATOM 1355 O O . LYS B 1 5 ? 0.726 4.352 23.516 1 60 5 LYS B O 1
ATOM 1360 N N . LYS B 1 6 ? -0.598 5.773 24.531 1 84.75 6 LYS B N 1
ATOM 1361 C CA . LYS B 1 6 ? -1.559 6.004 23.453 1 84.75 6 LYS B CA 1
ATOM 1362 C C . LYS B 1 6 ? -0.934 6.812 22.328 1 84.75 6 LYS B C 1
ATOM 1364 O O . LYS B 1 6 ? -0.205 7.777 22.578 1 84.75 6 LYS B O 1
ATOM 1369 N N . VAL B 1 7 ? -0.907 6.352 21.141 1 93.88 7 VAL B N 1
ATOM 1370 C CA . VAL B 1 7 ? -0.408 7.031 19.953 1 93.88 7 VAL B CA 1
ATOM 1371 C C . VAL B 1 7 ? -1.127 8.367 19.781 1 93.88 7 VAL B C 1
ATOM 1373 O O . VAL B 1 7 ? -2.346 8.453 19.938 1 93.88 7 VAL B O 1
ATOM 1376 N N . THR B 1 8 ? -0.398 9.469 19.625 1 97.38 8 THR B N 1
AT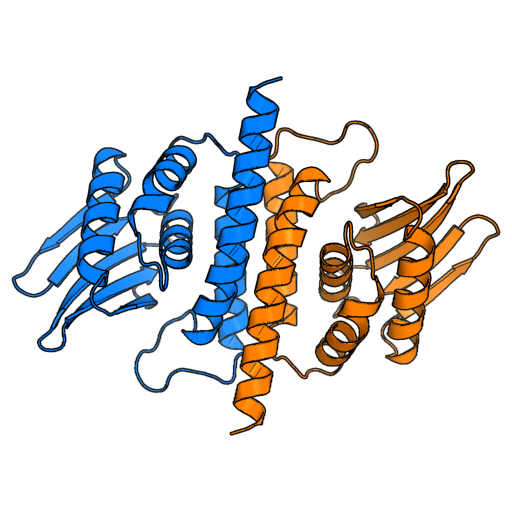OM 1377 C CA . THR B 1 8 ? -0.983 10.789 19.438 1 97.38 8 THR B CA 1
ATOM 1378 C C . THR B 1 8 ? -0.752 11.289 18.016 1 97.38 8 THR B C 1
ATOM 1380 O O . THR B 1 8 ? 0.278 10.984 17.406 1 97.38 8 THR B O 1
ATOM 1383 N N . TYR B 1 9 ? -1.729 11.984 17.5 1 98.44 9 TYR B N 1
ATOM 1384 C CA . TYR B 1 9 ? -1.636 12.594 16.188 1 98.44 9 TYR B CA 1
ATOM 1385 C C . TYR B 1 9 ? -1.996 14.07 16.234 1 98.44 9 TYR B C 1
ATOM 1387 O O . TYR B 1 9 ? -2.918 14.469 16.953 1 98.44 9 TYR B O 1
ATOM 1395 N N . GLN B 1 10 ? -1.196 14.875 15.508 1 98.62 10 GLN B N 1
ATOM 1396 C CA . GLN B 1 10 ? -1.415 16.312 15.438 1 98.62 10 GLN B CA 1
ATOM 1397 C C . GLN B 1 10 ? -1.156 16.844 14.031 1 98.62 10 GLN B C 1
ATOM 1399 O O . GLN B 1 10 ? -0.205 16.422 13.367 1 98.62 10 GLN B O 1
ATOM 1404 N N . ILE B 1 11 ? -1.967 17.766 13.609 1 98.75 11 ILE B N 1
ATOM 1405 C CA . ILE B 1 11 ? -1.716 18.484 12.367 1 98.75 11 ILE B CA 1
ATOM 1406 C C . ILE B 1 11 ? -1.456 19.953 12.68 1 98.75 11 ILE B C 1
ATOM 1408 O O . ILE B 1 11 ? -2.143 20.562 13.508 1 98.75 11 ILE B O 1
ATOM 1412 N N . ILE B 1 12 ? -0.448 20.531 12.086 1 98.38 12 ILE B N 1
ATOM 1413 C CA . ILE B 1 12 ? 0.005 21.875 12.398 1 98.38 12 ILE B CA 1
ATOM 1414 C C . ILE B 1 12 ? 0.139 22.688 11.109 1 98.38 12 ILE B C 1
ATOM 1416 O O . ILE B 1 12 ? 0.746 22.234 10.141 1 98.38 12 ILE B O 1
ATOM 1420 N N . LEU B 1 13 ? -0.415 23.844 11.07 1 98 13 LEU B N 1
ATOM 1421 C CA . LEU B 1 13 ? -0.172 24.844 10.039 1 98 13 LEU B CA 1
ATOM 1422 C C . LEU B 1 13 ? 0.813 25.906 10.539 1 98 13 LEU B C 1
ATOM 1424 O O . LEU B 1 13 ? 0.595 26.516 11.586 1 98 13 LEU B O 1
ATOM 1428 N N . ARG B 1 14 ? 1.838 26.047 9.844 1 96.31 14 ARG B N 1
ATOM 1429 C CA . ARG B 1 14 ? 2.812 27.094 10.133 1 96.31 14 ARG B CA 1
ATOM 1430 C C . ARG B 1 14 ? 2.854 28.125 9.016 1 96.31 14 ARG B C 1
ATOM 1432 O O . ARG B 1 14 ? 3.055 27.781 7.852 1 96.31 14 ARG B O 1
ATOM 1439 N N . LYS B 1 15 ? 2.727 29.344 9.43 1 92.62 15 LYS B N 1
ATOM 1440 C CA . LYS B 1 15 ? 2.838 30.453 8.484 1 92.62 15 LYS B CA 1
ATOM 1441 C C . LYS B 1 15 ? 4.227 31.078 8.531 1 92.62 15 LYS B C 1
ATOM 1443 O O . LYS B 1 15 ? 4.637 31.594 9.57 1 92.62 15 LYS B O 1
ATOM 1448 N N . ARG B 1 16 ? 4.922 30.875 7.504 1 86.56 16 ARG B N 1
ATOM 1449 C CA . ARG B 1 16 ? 6.266 31.438 7.422 1 86.56 16 ARG B CA 1
ATOM 1450 C C . ARG B 1 16 ? 6.344 32.5 6.324 1 86.56 16 ARG B C 1
ATOM 1452 O O . ARG B 1 16 ? 5.402 32.656 5.551 1 86.56 16 ARG B O 1
ATOM 1459 N N . ALA B 1 17 ? 7.449 33.219 6.359 1 85.44 17 ALA B N 1
ATOM 1460 C CA . ALA B 1 17 ? 7.668 34.25 5.359 1 85.44 17 ALA B CA 1
ATOM 1461 C C . ALA B 1 17 ? 7.641 33.656 3.949 1 85.44 17 ALA B C 1
ATOM 1463 O O . ALA B 1 17 ? 7.125 34.312 3.021 1 85.44 17 ALA B O 1
ATOM 1464 N N . ARG B 1 18 ? 8.07 32.5 3.805 1 85.81 18 ARG B N 1
ATOM 1465 C CA . ARG B 1 18 ? 8.211 31.891 2.488 1 85.81 18 ARG B CA 1
ATOM 1466 C C . ARG B 1 18 ? 6.953 31.125 2.096 1 85.81 18 ARG B C 1
ATOM 1468 O O . ARG B 1 18 ? 6.863 30.578 0.993 1 85.81 18 ARG B O 1
ATOM 1475 N N . GLY B 1 19 ? 6.008 31.125 3.021 1 89.75 19 GLY B N 1
ATOM 1476 C CA . GLY B 1 19 ? 4.773 30.422 2.711 1 89.75 19 GLY B CA 1
ATOM 1477 C C . GLY B 1 19 ? 4.309 29.5 3.826 1 89.75 19 GLY B C 1
ATOM 1478 O O . GLY B 1 19 ? 5.043 29.266 4.789 1 89.75 19 GLY B O 1
ATOM 1479 N N . ALA B 1 20 ? 3.15 29.094 3.672 1 93.38 20 ALA B N 1
ATOM 1480 C CA . ALA B 1 20 ? 2.547 28.219 4.684 1 93.38 20 ALA B CA 1
ATOM 1481 C C . ALA B 1 20 ? 3.037 26.781 4.535 1 93.38 20 ALA B C 1
ATOM 1483 O O . ALA B 1 20 ? 3.361 26.344 3.432 1 93.38 20 ALA B O 1
ATOM 1484 N N . GLU B 1 21 ? 3.145 26.078 5.633 1 95.06 21 GLU B N 1
ATOM 1485 C CA . GLU B 1 21 ? 3.484 24.656 5.66 1 95.06 21 GLU B CA 1
ATOM 1486 C C . GLU B 1 21 ? 2.555 23.891 6.594 1 95.06 21 GLU B C 1
ATOM 1488 O O . GLU B 1 21 ? 2.059 24.438 7.578 1 95.06 21 GLU B O 1
ATOM 1493 N N . VAL B 1 22 ? 2.361 22.672 6.215 1 96.5 22 VAL B N 1
ATOM 1494 C CA . VAL B 1 22 ? 1.581 21.75 7.039 1 96.5 22 VAL B CA 1
ATOM 1495 C C . VAL B 1 22 ? 2.463 20.594 7.496 1 96.5 22 VAL B C 1
ATOM 1497 O O . VAL B 1 22 ? 3.156 19.984 6.688 1 96.5 22 VAL B O 1
ATOM 1500 N N . VAL B 1 23 ? 2.463 20.344 8.836 1 97.06 23 VAL B N 1
ATOM 1501 C CA . VAL B 1 23 ? 3.193 19.234 9.414 1 97.06 23 VAL B CA 1
ATOM 1502 C C . VAL B 1 23 ? 2.221 18.297 10.133 1 97.06 23 VAL B C 1
ATOM 1504 O O . VAL B 1 23 ? 1.395 18.75 10.93 1 97.06 23 VAL B O 1
ATOM 1507 N N . TYR B 1 24 ? 2.246 17.047 9.758 1 98.5 24 TYR B N 1
ATOM 1508 C CA . TYR B 1 24 ? 1.476 16.016 10.453 1 98.5 24 TYR B CA 1
ATOM 1509 C C . TYR B 1 24 ? 2.373 15.188 11.359 1 98.5 24 TYR B C 1
ATOM 1511 O O . TYR B 1 24 ? 3.365 14.609 10.906 1 98.5 24 TYR B O 1
ATOM 1519 N N . ARG B 1 25 ? 2.025 15.102 12.648 1 98.19 25 ARG B N 1
ATOM 1520 C CA . ARG B 1 25 ? 2.895 14.461 13.625 1 98.19 25 ARG B CA 1
ATOM 1521 C C . ARG B 1 25 ? 2.246 13.203 14.188 1 98.19 25 ARG B C 1
ATOM 1523 O O . ARG B 1 25 ? 1.03 13.164 14.391 1 98.19 25 ARG B O 1
ATOM 1530 N N . ARG B 1 26 ? 3.041 12.273 14.336 1 97.88 26 ARG B N 1
ATOM 1531 C CA . ARG B 1 26 ? 2.729 11.07 15.102 1 97.88 26 ARG B CA 1
ATOM 1532 C C . ARG B 1 26 ? 3.676 10.914 16.281 1 97.88 26 ARG B C 1
ATOM 1534 O O . ARG B 1 26 ? 4.895 10.844 16.109 1 97.88 26 ARG B O 1
ATOM 1541 N N . ASN B 1 27 ? 3.133 10.906 17.484 1 96.75 27 ASN B N 1
ATOM 1542 C CA . ASN B 1 27 ? 3.934 10.82 18.703 1 96.75 27 ASN B CA 1
ATOM 1543 C C . ASN B 1 27 ? 5.004 11.906 18.75 1 96.75 27 ASN B C 1
ATOM 1545 O O . ASN B 1 27 ? 6.164 11.633 19.062 1 96.75 27 ASN B O 1
ATOM 1549 N N . GLY B 1 28 ? 4.609 13.109 18.25 1 95.19 28 GLY B N 1
ATOM 1550 C CA . GLY B 1 28 ? 5.488 14.266 18.344 1 95.19 28 GLY B CA 1
ATOM 1551 C C . GLY B 1 28 ? 6.449 14.375 17.172 1 95.19 28 GLY B C 1
ATOM 1552 O O . GLY B 1 28 ? 7.062 15.422 16.969 1 95.19 28 GLY B O 1
ATOM 1553 N N . GLU B 1 29 ? 6.578 13.289 16.391 1 95.69 29 GLU B N 1
ATOM 1554 C CA . GLU B 1 29 ? 7.492 13.297 15.258 1 95.69 29 GLU B CA 1
ATOM 1555 C C . GLU B 1 29 ? 6.766 13.695 13.977 1 95.69 29 GLU B C 1
ATOM 1557 O O . GLU B 1 29 ? 5.629 13.273 13.742 1 95.69 29 GLU B O 1
ATOM 1562 N N . ALA B 1 30 ? 7.434 14.422 13.18 1 97 30 ALA B N 1
ATOM 1563 C CA . ALA B 1 30 ? 6.855 14.82 11.898 1 97 30 ALA B CA 1
ATOM 1564 C C . ALA B 1 30 ? 6.77 13.625 10.945 1 97 30 ALA B C 1
ATOM 1566 O O . ALA B 1 30 ? 7.785 13.18 10.414 1 97 30 ALA B O 1
ATOM 1567 N N . LEU B 1 31 ? 5.621 13.188 10.742 1 97.62 31 LEU B N 1
ATOM 1568 C CA . LEU B 1 31 ? 5.379 12.055 9.859 1 97.62 31 LEU B CA 1
ATOM 1569 C C . LEU B 1 31 ? 5.367 12.492 8.398 1 97.62 31 LEU B C 1
ATOM 1571 O O . LEU B 1 31 ? 6.008 11.867 7.551 1 97.62 31 LEU B O 1
ATOM 1575 N N . LEU B 1 32 ? 4.648 13.539 8.109 1 97.06 32 LEU B N 1
ATOM 1576 C CA . LEU B 1 32 ? 4.523 14.133 6.785 1 97.06 32 LEU B CA 1
ATOM 1577 C C . LEU B 1 32 ? 4.672 15.648 6.852 1 97.06 32 LEU B C 1
ATOM 1579 O O . LEU B 1 32 ? 4.367 16.266 7.875 1 97.06 32 LEU B O 1
ATOM 1583 N N . HIS B 1 33 ? 5.117 16.172 5.805 1 94.81 33 HIS B N 1
ATOM 1584 C CA . HIS B 1 33 ? 5.281 17.609 5.641 1 94.81 33 HIS B CA 1
ATOM 1585 C C . HIS B 1 33 ? 4.887 18.062 4.238 1 94.81 33 HIS B C 1
ATOM 1587 O O . HIS B 1 33 ? 5.211 17.391 3.254 1 94.81 33 HIS B O 1
ATOM 1593 N N . MET B 1 34 ? 4.125 19.109 4.141 1 91.94 34 MET B N 1
ATOM 1594 C CA . MET B 1 34 ? 3.734 19.688 2.859 1 91.94 34 MET B CA 1
ATOM 1595 C C . MET B 1 34 ? 3.855 21.203 2.889 1 91.94 34 MET B C 1
ATOM 1597 O O . MET B 1 34 ? 3.424 21.844 3.848 1 91.94 34 MET B O 1
ATOM 1601 N N . GLY B 1 35 ? 4.5 21.656 1.957 1 89.5 35 GLY B N 1
ATOM 1602 C CA . GLY B 1 35 ? 4.574 23.094 1.747 1 89.5 35 GLY B CA 1
ATOM 1603 C C . GLY B 1 35 ? 4.016 23.531 0.407 1 89.5 35 GLY B C 1
ATOM 1604 O O . GLY B 1 35 ? 3.545 22.703 -0.375 1 89.5 35 GLY B O 1
ATOM 1605 N N . GLY B 1 36 ? 3.842 24.844 0.245 1 84 36 GLY B N 1
ATOM 1606 C CA . GLY B 1 36 ? 3.426 25.359 -1.048 1 84 36 GLY B CA 1
ATOM 1607 C C . GLY B 1 36 ? 2.166 26.203 -0.976 1 84 36 GLY B C 1
ATOM 1608 O O . GLY B 1 36 ? 1.623 26.422 0.109 1 84 36 GLY B O 1
ATOM 1609 N N . ARG B 1 37 ? 1.685 26.516 -2.037 1 83.5 37 ARG B N 1
ATOM 1610 C CA . ARG B 1 37 ? 0.612 27.5 -2.16 1 83.5 37 ARG B CA 1
ATOM 1611 C C . ARG B 1 37 ? -0.711 26.922 -1.658 1 83.5 37 ARG B C 1
ATOM 1613 O O . ARG B 1 37 ? -1.56 27.656 -1.155 1 83.5 37 ARG B O 1
ATOM 1620 N N . SER B 1 38 ? -0.784 25.625 -1.724 1 89 38 SER B N 1
ATOM 1621 C CA . SER B 1 38 ? -2.066 25.016 -1.385 1 89 38 SER B CA 1
ATOM 1622 C C . SER B 1 38 ? -2.082 24.531 0.06 1 89 38 SER B C 1
ATOM 1624 O O . SER B 1 38 ? -3.102 24.031 0.544 1 89 38 SER B O 1
ATOM 1626 N N . ALA B 1 39 ? -0.998 24.688 0.78 1 93.44 39 ALA B N 1
ATOM 1627 C CA . ALA B 1 39 ? -0.843 24.094 2.107 1 93.44 39 ALA B CA 1
ATOM 1628 C C . ALA B 1 39 ? -1.903 24.625 3.07 1 93.44 39 ALA B C 1
ATOM 1630 O O . ALA B 1 39 ? -2.557 23.844 3.77 1 93.44 39 ALA B O 1
ATOM 1631 N N . GLU B 1 40 ? -2.094 25.891 3.035 1 93.69 40 GLU B N 1
ATOM 1632 C CA . GLU B 1 40 ? -3.064 26.5 3.941 1 93.69 40 GLU B CA 1
ATOM 1633 C C . GLU B 1 40 ? -4.484 26.031 3.621 1 93.69 40 GLU B C 1
ATOM 1635 O O . GLU B 1 40 ? -5.262 25.734 4.523 1 93.69 40 GLU B O 1
ATOM 1640 N N . LYS B 1 41 ? -4.785 26.047 2.375 1 94 41 LYS B N 1
ATOM 1641 C CA . LYS B 1 41 ? -6.109 25.594 1.963 1 94 41 LYS B CA 1
ATOM 1642 C C . LYS B 1 41 ? -6.348 24.141 2.361 1 94 41 LYS B C 1
ATOM 1644 O O . LYS B 1 41 ? -7.422 23.781 2.854 1 94 41 LYS B O 1
ATOM 1649 N N . ILE B 1 42 ? -5.375 23.281 2.166 1 95.62 42 ILE B N 1
ATOM 1650 C CA . ILE B 1 42 ? -5.473 21.859 2.518 1 95.62 42 ILE B CA 1
ATOM 1651 C C . ILE B 1 42 ? -5.727 21.719 4.02 1 95.62 42 ILE B C 1
ATOM 1653 O O . ILE B 1 42 ? -6.609 20.969 4.438 1 95.62 42 ILE B O 1
ATOM 1657 N N . PHE B 1 43 ? -4.969 22.469 4.812 1 97.06 43 PHE B N 1
ATOM 1658 C CA . PHE B 1 43 ? -5.121 22.453 6.262 1 97.06 43 PHE B CA 1
ATOM 1659 C C . PHE B 1 43 ? -6.535 22.859 6.664 1 97.06 43 PHE B C 1
ATOM 1661 O O . PHE B 1 43 ? -7.18 22.172 7.457 1 97.06 43 PHE B O 1
ATOM 1668 N N . ARG B 1 44 ? -7.023 23.906 6.105 1 96.19 44 ARG B N 1
ATOM 1669 C CA . ARG B 1 44 ? -8.32 24.469 6.484 1 96.19 44 ARG B CA 1
ATOM 1670 C C . ARG B 1 44 ? -9.453 23.516 6.102 1 96.19 44 ARG B C 1
ATOM 1672 O O . ARG B 1 44 ? -10.32 23.203 6.926 1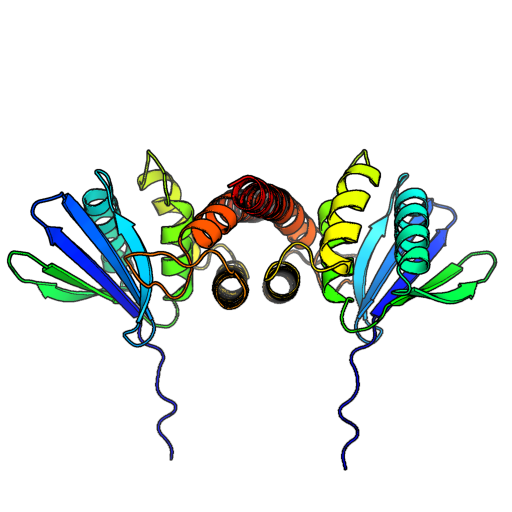 96.19 44 ARG B O 1
ATOM 1679 N N . VAL B 1 45 ? -9.414 23.062 4.914 1 96.5 45 VAL B N 1
ATOM 1680 C CA . VAL B 1 45 ? -10.461 22.172 4.41 1 96.5 45 VAL B CA 1
ATOM 1681 C C . VAL B 1 45 ? -10.484 20.875 5.223 1 96.5 45 VAL B C 1
ATOM 1683 O O . VAL B 1 45 ? -11.547 20.391 5.602 1 96.5 45 VAL B O 1
ATOM 1686 N N . LEU B 1 46 ? -9.32 20.391 5.527 1 97.75 46 LEU B N 1
ATOM 1687 C CA . LEU B 1 46 ? -9.211 19.125 6.262 1 97.75 46 LEU B CA 1
ATOM 1688 C C . LEU B 1 46 ? -9.68 19.297 7.703 1 97.75 46 LEU B C 1
ATOM 1690 O O . LEU B 1 46 ? -10.508 18.531 8.188 1 97.75 46 LEU B O 1
ATOM 1694 N N . THR B 1 47 ? -9.18 20.312 8.422 1 98.06 47 THR B N 1
ATOM 1695 C CA . THR B 1 47 ? -9.492 20.484 9.844 1 98.06 47 THR B CA 1
ATOM 1696 C C . THR B 1 47 ? -10.969 20.844 10.031 1 98.06 47 THR B C 1
ATOM 1698 O O . THR B 1 47 ? -11.602 20.391 10.984 1 98.06 47 THR B O 1
ATOM 1701 N N . GLU B 1 48 ? -11.477 21.594 9.086 1 97.62 48 GLU B N 1
ATOM 1702 C CA . GLU B 1 48 ? -12.906 21.906 9.148 1 97.62 48 GLU B CA 1
ATOM 1703 C C . GLU B 1 48 ? -13.75 20.641 9.031 1 97.62 48 GLU B C 1
ATOM 1705 O O . GLU B 1 48 ? -14.68 20.438 9.812 1 97.62 48 GLU B O 1
ATOM 1710 N N . GLU B 1 49 ? -13.438 19.828 8.086 1 97.94 49 GLU B N 1
ATOM 1711 C CA . GLU B 1 49 ? -14.172 18.594 7.879 1 97.94 49 GLU B CA 1
ATOM 1712 C C . GLU B 1 49 ? -14.039 17.672 9.086 1 97.94 49 GLU B C 1
ATOM 1714 O O . GLU B 1 49 ? -15.031 17.078 9.531 1 97.94 49 GLU B O 1
ATOM 1719 N N . LEU B 1 50 ? -12.836 17.516 9.617 1 98.44 50 LEU B N 1
ATOM 1720 C CA . LEU B 1 50 ? -12.578 16.609 10.727 1 98.44 50 LEU B CA 1
ATOM 1721 C C . LEU B 1 50 ? -13.281 17.094 11.992 1 98.44 50 LEU B C 1
ATOM 1723 O O . LEU B 1 50 ? -13.766 16.281 12.789 1 98.44 50 LEU B O 1
ATOM 1727 N N . GLU B 1 51 ? -13.281 18.375 12.133 1 98.25 51 GLU B N 1
ATOM 1728 C CA . GLU B 1 51 ? -14.008 18.938 13.273 1 98.25 51 GLU B CA 1
ATOM 1729 C C . GLU B 1 51 ? -15.5 18.656 13.172 1 98.25 51 GLU B C 1
ATOM 1731 O O . GLU B 1 51 ? -16.141 18.297 14.156 1 98.25 51 GLU B O 1
ATOM 1736 N N . LYS B 1 52 ? -16.031 18.844 12.047 1 97.88 52 LYS B N 1
ATOM 1737 C CA . LYS B 1 52 ? -17.453 18.562 11.805 1 97.88 52 LYS B CA 1
ATOM 1738 C C . LYS B 1 52 ? -17.781 17.109 12.117 1 97.88 52 LYS B C 1
ATOM 1740 O O . LYS B 1 52 ? -18.875 16.812 12.625 1 97.88 52 LYS B O 1
ATOM 1745 N N . LEU B 1 53 ? -16.875 16.219 11.852 1 97.88 53 LEU B N 1
ATOM 1746 C CA . LEU B 1 53 ? -17.062 14.789 12.047 1 97.88 53 LEU B CA 1
ATOM 1747 C C . LEU B 1 53 ? -16.781 14.391 13.492 1 97.88 53 LEU B C 1
ATOM 1749 O O . LEU B 1 53 ? -17 13.242 13.883 1 97.88 53 LEU B O 1
ATOM 1753 N N . GLY B 1 54 ? -16.25 15.367 14.297 1 97.25 54 GLY B N 1
ATOM 1754 C CA . GLY B 1 54 ? -15.922 15.094 15.688 1 97.25 54 GLY B CA 1
ATOM 1755 C C . GLY B 1 54 ? -14.625 14.32 15.852 1 97.25 54 GLY B C 1
ATOM 1756 O O . GLY B 1 54 ? -14.414 13.672 16.875 1 97.25 54 GLY B O 1
ATOM 1757 N N . VAL B 1 55 ? -13.719 14.391 14.836 1 97.81 55 VAL B N 1
ATOM 1758 C CA . VAL B 1 55 ? -12.516 13.555 14.812 1 97.81 55 VAL B CA 1
ATOM 1759 C C . VAL B 1 55 ? -11.289 14.414 15.109 1 97.81 55 VAL B C 1
ATOM 1761 O O . VAL B 1 55 ? -10.18 13.891 15.266 1 97.81 55 VAL B O 1
ATOM 1764 N N . ALA B 1 56 ? -11.461 15.711 15.164 1 98.5 56 ALA B N 1
ATOM 1765 C CA . ALA B 1 56 ? -10.375 16.641 15.477 1 98.5 56 ALA B CA 1
ATOM 1766 C C . ALA B 1 56 ? -10.836 17.75 16.406 1 98.5 56 ALA B C 1
ATOM 1768 O O . ALA B 1 56 ? -12.008 18.141 16.375 1 98.5 56 ALA B O 1
ATOM 1769 N N . LYS B 1 57 ? -9.969 18.172 17.219 1 98.31 57 LYS B N 1
ATOM 1770 C CA . LYS B 1 57 ? -10.227 19.328 18.094 1 98.31 57 LYS B CA 1
ATOM 1771 C C . LYS B 1 57 ? -9.055 20.297 18.062 1 98.31 57 LYS B C 1
ATOM 1773 O O . LYS B 1 57 ? -7.891 19.891 18.016 1 98.31 57 LYS B O 1
ATOM 1778 N N . PRO B 1 58 ? -9.344 21.562 18.156 1 98 58 PRO B N 1
ATOM 1779 C CA . PRO B 1 58 ? -8.258 22.547 18.203 1 98 58 PRO B CA 1
ATOM 1780 C C . PRO B 1 58 ? -7.336 22.344 19.406 1 98 58 PRO B C 1
ATOM 1782 O O . PRO B 1 58 ? -7.809 22.016 20.5 1 98 58 PRO B O 1
ATOM 1785 N N . ALA B 1 59 ? -6.109 22.422 19.141 1 97.75 59 ALA B N 1
ATOM 1786 C CA . ALA B 1 59 ? -5.121 22.234 20.203 1 97.75 59 ALA B CA 1
ATOM 1787 C C . ALA B 1 59 ? -4.453 23.562 20.562 1 97.75 59 ALA B C 1
ATOM 1789 O O . ALA B 1 59 ? -4.289 23.875 21.75 1 97.75 59 ALA B O 1
ATOM 1790 N N . SER B 1 60 ? -3.973 24.328 19.656 1 96.69 60 SER B N 1
ATOM 1791 C CA . SER B 1 60 ? -3.307 25.609 19.875 1 96.69 60 SER B CA 1
ATOM 1792 C C . SER B 1 60 ? -3.441 26.531 18.672 1 96.69 60 SER B C 1
ATOM 1794 O O . SER B 1 60 ? -3.568 26.062 17.531 1 96.69 60 SER B O 1
ATOM 1796 N N . LYS B 1 61 ? -3.434 27.875 18.953 1 96.38 61 LYS B N 1
ATOM 1797 C CA . LYS B 1 61 ? -3.488 28.875 17.891 1 96.38 61 LYS B CA 1
ATOM 1798 C C . LYS B 1 61 ? -2.697 30.125 18.266 1 96.38 61 LYS B C 1
ATOM 1800 O O . LYS B 1 61 ? -2.949 30.734 19.312 1 96.38 61 LYS B O 1
ATOM 1805 N N . THR B 1 62 ? -1.742 30.344 17.562 1 95.62 62 THR B N 1
ATOM 1806 C CA . THR B 1 62 ? -0.999 31.594 17.625 1 95.62 62 THR B CA 1
ATOM 1807 C C . THR B 1 62 ? -1.074 32.344 16.297 1 95.62 62 THR B C 1
ATOM 1809 O O . THR B 1 62 ? -1.825 31.969 15.406 1 95.62 62 THR B O 1
ATOM 1812 N N . GLU B 1 63 ? -0.346 33.469 16.188 1 92.81 63 GLU B N 1
ATOM 1813 C CA . GLU B 1 63 ? -0.34 34.25 14.953 1 92.81 63 GLU B CA 1
ATOM 1814 C C . GLU B 1 63 ? 0.326 33.469 13.812 1 92.81 63 GLU B C 1
ATOM 1816 O O . GLU B 1 63 ? -0.038 33.656 12.648 1 92.81 63 GLU B O 1
ATOM 1821 N N . VAL B 1 64 ? 1.206 32.625 14.156 1 94.31 64 VAL B N 1
ATOM 1822 C CA . VAL B 1 64 ? 2.023 32.031 13.094 1 94.31 64 VAL B CA 1
ATOM 1823 C C . VAL B 1 64 ? 1.784 30.516 13.039 1 94.31 64 VAL B C 1
ATOM 1825 O O . VAL B 1 64 ? 2.268 29.844 12.125 1 94.31 64 VAL B O 1
ATOM 1828 N N . GLU B 1 65 ? 1.06 29.984 14.039 1 96.88 65 GLU B N 1
ATOM 1829 C CA . GLU B 1 65 ? 0.874 28.531 14.078 1 96.88 65 GLU B CA 1
ATOM 1830 C C . GLU B 1 65 ? -0.523 28.172 14.57 1 96.88 65 GLU B C 1
ATOM 1832 O O . GLU B 1 65 ? -1.052 28.812 15.484 1 96.88 65 GLU B O 1
ATOM 1837 N N . GLU B 1 66 ? -1.12 27.219 13.945 1 98.06 66 GLU B N 1
ATOM 1838 C CA . GLU B 1 66 ? -2.393 26.641 14.352 1 98.06 66 GLU B CA 1
ATOM 1839 C C . GLU B 1 66 ? -2.322 25.109 14.352 1 98.06 66 GLU B C 1
ATOM 1841 O O . GLU B 1 66 ? -1.752 24.516 13.438 1 98.06 66 GLU B O 1
ATOM 1846 N N . SER B 1 67 ? -2.807 24.469 15.383 1 98.44 67 SER B N 1
ATOM 1847 C CA . SER B 1 67 ? -2.693 23.016 15.445 1 98.44 67 SER B CA 1
ATOM 1848 C C . SER B 1 67 ? -3.998 22.375 15.906 1 98.44 67 SER B C 1
ATOM 1850 O O . SER B 1 67 ? -4.801 23.016 16.594 1 98.44 67 SER B O 1
ATOM 1852 N N . TYR B 1 68 ? -4.23 21.203 15.484 1 98.75 68 TYR B N 1
ATOM 1853 C CA . TYR B 1 68 ? -5.355 20.359 15.875 1 98.75 68 TYR B CA 1
ATOM 1854 C C . TYR B 1 68 ? -4.875 18.984 16.344 1 98.75 68 TYR B C 1
ATOM 1856 O O . TYR B 1 68 ? -3.926 18.438 15.789 1 98.75 68 TYR B O 1
ATOM 1864 N N . GLU B 1 69 ? -5.504 18.422 17.344 1 98.75 69 GLU B N 1
ATOM 1865 C CA . GLU B 1 69 ? -5.328 17.031 17.734 1 98.75 69 GLU B CA 1
ATOM 1866 C C . GLU B 1 69 ? -6.301 16.125 17 1 98.75 69 GLU B C 1
ATOM 1868 O O . GLU B 1 69 ? -7.469 16.469 16.812 1 98.75 69 GLU B O 1
ATOM 1873 N N . ILE B 1 70 ? -5.777 15.023 16.547 1 98.62 70 ILE B N 1
ATOM 1874 C CA . ILE B 1 70 ? -6.57 14.062 15.781 1 98.62 70 ILE B CA 1
ATOM 1875 C C . ILE B 1 70 ? -6.84 12.82 16.625 1 98.62 70 ILE B C 1
ATOM 1877 O O . ILE B 1 70 ? -5.938 12.32 17.312 1 98.62 70 ILE B O 1
ATOM 1881 N N . ALA B 1 71 ? -8.078 12.383 16.641 1 97.94 71 ALA B N 1
ATOM 1882 C CA . ALA B 1 71 ? -8.406 11.141 17.344 1 97.94 71 ALA B CA 1
ATOM 1883 C C . ALA B 1 71 ? -7.523 9.992 16.844 1 97.94 71 ALA B C 1
ATOM 1885 O O . ALA B 1 71 ? -7.398 9.773 15.641 1 97.94 71 ALA B O 1
ATOM 1886 N N . PRO B 1 72 ? -6.902 9.266 17.766 1 97 72 PRO B N 1
ATOM 1887 C CA . PRO B 1 72 ? -5.91 8.25 17.406 1 97 72 PRO B CA 1
ATOM 1888 C C . PRO B 1 72 ? -6.461 7.215 16.422 1 97 72 PRO B C 1
ATOM 1890 O O . PRO B 1 72 ? -5.734 6.754 15.539 1 97 72 PRO B O 1
ATOM 1893 N N . GLU B 1 73 ? -7.711 6.895 16.547 1 95.25 73 GLU B N 1
ATOM 1894 C CA . GLU B 1 73 ? -8.312 5.848 15.719 1 95.25 73 GLU B CA 1
ATOM 1895 C C . GLU B 1 73 ? -8.383 6.277 14.258 1 95.25 73 GLU B C 1
ATOM 1897 O O . GLU B 1 73 ? -8.516 5.438 13.367 1 95.25 73 GLU B O 1
ATOM 1902 N N . HIS B 1 74 ? -8.227 7.582 14.062 1 97.31 74 HIS B N 1
ATOM 1903 C CA . HIS B 1 74 ? -8.336 8.086 12.695 1 97.31 74 HIS B CA 1
ATOM 1904 C C . HIS B 1 74 ? -7.008 8.656 12.211 1 97.31 74 HIS B C 1
ATOM 1906 O O . HIS B 1 74 ? -6.918 9.172 11.094 1 97.31 74 HIS B O 1
ATOM 1912 N N . GLY B 1 75 ? -5.98 8.547 13.039 1 98 75 GLY B N 1
ATOM 1913 C CA . GLY B 1 75 ? -4.695 9.172 12.75 1 98 75 GLY B CA 1
ATOM 1914 C C . GLY B 1 75 ? -4.098 8.727 11.43 1 98 75 GLY B C 1
ATOM 1915 O O . GLY B 1 75 ? -3.635 9.555 10.648 1 98 75 GLY B O 1
ATOM 1916 N N . THR B 1 76 ? -4.168 7.438 11.156 1 97.19 76 THR B N 1
ATOM 1917 C C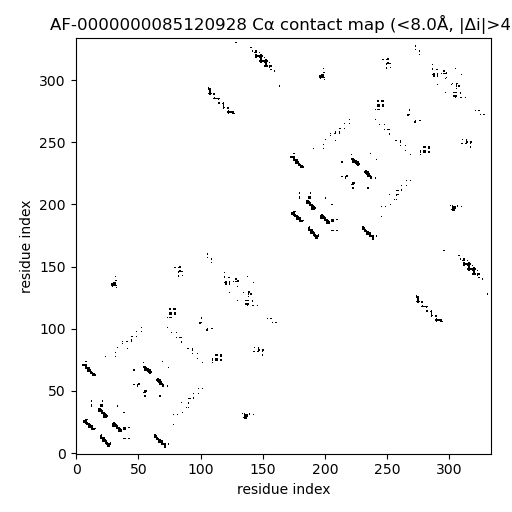A . THR B 1 76 ? -3.551 6.926 9.93 1 97.19 76 THR B CA 1
ATOM 1918 C C . THR B 1 76 ? -4.418 7.238 8.719 1 97.19 76 THR B C 1
ATOM 1920 O O . THR B 1 76 ? -3.904 7.422 7.613 1 97.19 76 THR B O 1
ATOM 1923 N N . THR B 1 77 ? -5.703 7.332 8.938 1 97.75 77 THR B N 1
ATOM 1924 C CA . THR B 1 77 ? -6.602 7.738 7.859 1 97.75 77 THR B CA 1
ATOM 1925 C C . THR B 1 77 ? -6.301 9.164 7.418 1 97.75 77 THR B C 1
ATOM 1927 O O . THR B 1 77 ? -6.266 9.461 6.219 1 97.75 77 THR B O 1
ATOM 1930 N N . VAL B 1 78 ? -6.059 10.023 8.375 1 98.5 78 VAL B N 1
ATOM 1931 C CA . VAL B 1 78 ? -5.746 11.414 8.078 1 98.5 78 VAL B CA 1
ATOM 1932 C C . VAL B 1 78 ? -4.383 11.508 7.387 1 98.5 78 VAL B C 1
ATOM 1934 O O . VAL B 1 78 ? -4.211 12.258 6.43 1 98.5 78 VAL B O 1
ATOM 1937 N N . ALA B 1 79 ? -3.445 10.703 7.855 1 98.62 79 ALA B N 1
ATOM 1938 C CA . ALA B 1 79 ? -2.154 10.641 7.18 1 98.62 79 ALA B CA 1
ATOM 1939 C C . ALA B 1 79 ? -2.316 10.219 5.719 1 98.62 79 ALA B C 1
ATOM 1941 O O . ALA B 1 79 ? -1.701 10.805 4.828 1 98.62 79 ALA B O 1
ATOM 1942 N N . ALA B 1 80 ? -3.119 9.234 5.543 1 98.25 80 ALA B N 1
ATOM 1943 C CA . ALA B 1 80 ? -3.377 8.758 4.188 1 98.25 80 ALA B CA 1
ATOM 1944 C C . ALA B 1 80 ? -4.023 9.844 3.334 1 98.25 80 ALA B C 1
ATOM 1946 O O . ALA B 1 80 ? -3.682 10 2.158 1 98.25 80 ALA B O 1
ATOM 1947 N N . TYR B 1 81 ? -4.938 10.594 3.891 1 97.69 81 TYR B N 1
ATOM 1948 C CA . TYR B 1 81 ? -5.555 11.711 3.18 1 97.69 81 TYR B CA 1
ATOM 1949 C C . TYR B 1 81 ? -4.5 12.703 2.707 1 97.69 81 TYR B C 1
ATOM 1951 O O . TYR B 1 81 ? -4.547 13.18 1.569 1 97.69 81 TYR B O 1
ATOM 1959 N N . LEU B 1 82 ? -3.592 13.023 3.596 1 97.94 82 LEU B N 1
ATOM 1960 C CA . LEU B 1 82 ? -2.549 13.984 3.252 1 97.94 82 LEU B CA 1
ATOM 1961 C C . LEU B 1 82 ? -1.682 13.461 2.111 1 97.94 82 LEU B C 1
ATOM 1963 O O . LEU B 1 82 ? -1.212 14.234 1.275 1 97.94 82 LEU B O 1
ATOM 1967 N N . LEU B 1 83 ? -1.472 12.133 2.08 1 97.56 83 LEU B N 1
ATOM 1968 C CA . LEU B 1 83 ? -0.786 11.555 0.931 1 97.56 83 LEU B CA 1
ATOM 1969 C C . LEU B 1 83 ? -1.636 11.672 -0.329 1 97.56 83 LEU B C 1
ATOM 1971 O O . LEU B 1 83 ? -1.11 11.93 -1.414 1 97.56 83 LEU B O 1
ATOM 1975 N N . LEU B 1 84 ? -2.912 11.492 -0.219 1 97.12 84 LEU B N 1
ATOM 1976 C CA . LEU B 1 84 ? -3.812 11.547 -1.366 1 97.12 84 LEU B CA 1
ATOM 1977 C C . LEU B 1 84 ? -3.791 12.938 -2.006 1 97.12 84 LEU B C 1
ATOM 1979 O O . LEU B 1 84 ? -3.887 13.055 -3.23 1 97.12 84 LEU B O 1
ATOM 1983 N N . VAL B 1 85 ? -3.645 13.969 -1.204 1 96.12 85 VAL B N 1
ATOM 1984 C CA . VAL B 1 85 ? -3.766 15.32 -1.74 1 96.12 85 VAL B CA 1
ATOM 1985 C C . VAL B 1 85 ? -2.377 15.891 -2.023 1 96.12 85 VAL B C 1
ATOM 1987 O O . VAL B 1 85 ? -2.248 17.031 -2.461 1 96.12 85 VAL B O 1
ATOM 1990 N N . ARG B 1 86 ? -1.388 15.062 -1.722 1 93.06 86 ARG B N 1
ATOM 1991 C CA . ARG B 1 86 ? -0.035 15.539 -1.989 1 93.06 86 ARG B CA 1
ATOM 1992 C C . ARG B 1 86 ? 0.138 15.898 -3.461 1 93.06 86 ARG B C 1
ATOM 1994 O O . ARG B 1 86 ? -0.215 15.109 -4.344 1 93.06 86 ARG B O 1
ATOM 2001 N N . ARG B 1 87 ? 0.578 17.094 -3.77 1 86.25 87 ARG B N 1
ATOM 2002 C CA . ARG B 1 87 ? 0.838 17.625 -5.102 1 86.25 87 ARG B CA 1
ATOM 2003 C C . ARG B 1 87 ? -0.453 17.75 -5.902 1 86.25 87 ARG B C 1
ATOM 2005 O O . ARG B 1 87 ? -0.431 17.703 -7.133 1 86.25 87 ARG B O 1
ATOM 2012 N N . SER B 1 88 ? -1.471 17.719 -5.117 1 85.5 88 SER B N 1
ATOM 2013 C CA . SER B 1 88 ? -2.758 17.891 -5.785 1 85.5 88 SER B CA 1
ATOM 2014 C C . SER B 1 88 ? -3.072 19.359 -6.023 1 85.5 88 SER B C 1
ATOM 2016 O O . SER B 1 88 ? -2.75 20.203 -5.191 1 85.5 88 SER B O 1
ATOM 2018 N N . ARG B 1 89 ? -3.795 19.578 -7.145 1 82.75 89 ARG B N 1
ATOM 2019 C CA . ARG B 1 89 ? -4.258 20.938 -7.449 1 82.75 89 ARG B CA 1
ATOM 2020 C C . ARG B 1 89 ? -5.641 21.188 -6.852 1 82.75 89 ARG B C 1
ATOM 2022 O O . ARG B 1 89 ? -6.07 22.328 -6.73 1 82.75 89 ARG B O 1
ATOM 2029 N N . ASN B 1 90 ? -6.324 20.109 -6.523 1 88.12 90 ASN B N 1
ATOM 2030 C CA . ASN B 1 90 ? -7.66 20.203 -5.953 1 88.12 90 ASN B CA 1
ATOM 2031 C C . ASN B 1 90 ? -7.758 19.438 -4.637 1 88.12 90 ASN B C 1
ATOM 2033 O O . ASN B 1 90 ? -8.156 18.266 -4.621 1 88.12 90 ASN B O 1
ATOM 2037 N N . PRO B 1 91 ? -7.531 20.141 -3.518 1 83 91 PRO B N 1
ATOM 2038 C CA . PRO B 1 91 ? -7.551 19.469 -2.219 1 83 91 PRO B CA 1
ATOM 2039 C C . PRO B 1 91 ? -8.945 18.969 -1.836 1 83 91 PRO B C 1
ATOM 2041 O O . PRO B 1 91 ? -9.078 18.125 -0.94 1 83 91 PRO B O 1
ATOM 2044 N N . ASP B 1 92 ? -9.977 19.438 -2.492 1 90.75 92 ASP B N 1
ATOM 2045 C CA . ASP B 1 92 ? -11.359 19.125 -2.146 1 90.75 92 ASP B CA 1
ATOM 2046 C C . ASP B 1 92 ? -11.773 17.766 -2.719 1 90.75 92 ASP B C 1
ATOM 2048 O O . ASP B 1 92 ? -12.758 17.172 -2.275 1 90.75 92 ASP B O 1
ATOM 2052 N N . LYS B 1 93 ? -11.031 17.328 -3.57 1 93.56 93 LYS B N 1
ATOM 2053 C CA . LYS B 1 93 ? -11.414 16.156 -4.344 1 93.56 93 LYS B CA 1
ATOM 2054 C C . LYS B 1 93 ? -11.641 14.945 -3.434 1 93.56 93 LYS B C 1
ATOM 2056 O O . LYS B 1 93 ? -12.547 14.141 -3.676 1 93.56 93 LYS B O 1
ATOM 2061 N N . TRP B 1 94 ? -10.867 14.898 -2.377 1 96.44 94 TRP B N 1
ATOM 2062 C CA . TRP B 1 94 ? -10.844 13.664 -1.598 1 96.44 94 TRP B CA 1
ATOM 2063 C C . TRP B 1 94 ? -11.609 13.836 -0.288 1 96.44 94 TRP B C 1
ATOM 2065 O O . TRP B 1 94 ? -11.688 12.898 0.516 1 96.44 94 TRP B O 1
ATOM 2075 N N . ILE B 1 95 ? -12.219 15.008 -0.073 1 97.19 95 ILE B N 1
ATOM 2076 C CA . ILE B 1 95 ? -12.914 15.305 1.173 1 97.19 95 ILE B CA 1
ATOM 2077 C C . ILE B 1 95 ? -14.133 14.391 1.308 1 97.19 95 ILE B C 1
ATOM 2079 O O . ILE B 1 95 ? -14.352 13.781 2.359 1 97.19 95 ILE B O 1
ATOM 2083 N N . PRO B 1 96 ? -14.953 14.219 0.241 1 97.12 96 PRO B N 1
ATOM 2084 C CA . PRO B 1 96 ? -16.078 13.289 0.368 1 97.12 96 PRO B CA 1
ATOM 2085 C C . PRO B 1 96 ? -15.641 11.867 0.707 1 97.12 96 PRO B C 1
ATOM 2087 O O . PRO B 1 96 ? -16.266 11.211 1.537 1 97.12 96 PRO B O 1
ATOM 2090 N N . THR B 1 97 ? -14.586 11.43 0.083 1 97.25 97 THR B N 1
ATOM 2091 C CA . THR B 1 97 ? -14.07 10.102 0.365 1 97.25 97 THR B CA 1
ATOM 2092 C C . THR B 1 97 ? -13.617 9.992 1.819 1 97.25 97 THR B C 1
ATOM 2094 O O . THR B 1 97 ? -13.891 8.992 2.488 1 97.25 97 THR B O 1
ATOM 2097 N N . LEU B 1 98 ? -12.906 11.008 2.32 1 97.88 98 LEU B N 1
ATOM 2098 C CA . LEU B 1 98 ? -12.469 11.031 3.715 1 97.88 98 LEU B CA 1
ATOM 2099 C C . LEU B 1 98 ? -13.672 10.922 4.652 1 97.88 98 LEU B C 1
ATOM 2101 O O . LEU B 1 98 ? -13.656 10.125 5.594 1 97.88 98 LEU B O 1
ATOM 2105 N N . ARG B 1 99 ? -14.656 11.672 4.387 1 97.94 99 ARG B N 1
ATOM 2106 C CA . ARG B 1 99 ? -15.875 11.656 5.191 1 97.94 99 ARG B CA 1
ATOM 2107 C C . ARG B 1 99 ? -16.484 10.258 5.227 1 97.94 99 ARG B C 1
ATOM 2109 O O . ARG B 1 99 ? -16.812 9.742 6.297 1 97.94 99 ARG B O 1
ATOM 2116 N N . GLU B 1 100 ? -16.609 9.656 4.066 1 97.81 100 GLU B N 1
ATOM 2117 C CA . GLU B 1 100 ? -17.203 8.328 3.951 1 97.81 100 GLU B CA 1
ATOM 2118 C C . GLU B 1 100 ? -16.375 7.281 4.684 1 97.81 100 GLU B C 1
ATOM 2120 O O . GLU B 1 100 ? -16.922 6.332 5.25 1 97.81 100 GLU B O 1
ATOM 2125 N N . ILE B 1 101 ? -15.078 7.445 4.652 1 97.56 101 ILE B N 1
ATOM 2126 C CA . ILE B 1 101 ? -14.203 6.535 5.383 1 97.56 101 ILE B CA 1
ATOM 2127 C C . ILE B 1 101 ? -14.461 6.664 6.883 1 97.56 101 ILE B C 1
ATOM 2129 O O . ILE B 1 101 ? -14.648 5.66 7.578 1 97.56 101 ILE B O 1
ATOM 2133 N N . VAL B 1 102 ? -14.492 7.875 7.406 1 97.62 102 VAL B N 1
ATOM 2134 C CA . VAL B 1 102 ? -14.688 8.156 8.828 1 97.62 102 VAL B CA 1
ATOM 2135 C C . VAL B 1 102 ? -16.062 7.652 9.266 1 97.62 102 VAL B C 1
ATOM 2137 O O . VAL B 1 102 ? -16.219 7.152 10.383 1 97.62 102 VAL B O 1
ATOM 2140 N N . GLU B 1 103 ? -17 7.723 8.305 1 96.88 103 GLU B N 1
ATOM 2141 C CA . GLU B 1 103 ? -18.375 7.297 8.586 1 96.88 103 GLU B CA 1
ATOM 2142 C C . GLU B 1 103 ? -18.5 5.781 8.508 1 96.88 103 GLU B C 1
ATOM 2144 O O . GLU B 1 103 ? -19.562 5.23 8.805 1 96.88 103 GLU B O 1
ATOM 2149 N N . GLY B 1 104 ? -17.5 5.109 8.062 1 94.38 104 GLY B N 1
ATOM 2150 C CA . GLY B 1 104 ? -17.5 3.656 8.102 1 94.38 104 GLY B CA 1
ATOM 2151 C C . GLY B 1 104 ? -18.062 3.029 6.836 1 94.38 104 GLY B C 1
ATOM 2152 O O . GLY B 1 104 ? -18.422 1.85 6.828 1 94.38 104 GLY B O 1
ATOM 2153 N N . LYS B 1 105 ? -18.062 3.748 5.742 1 95 105 LYS B N 1
ATOM 2154 C CA . LYS B 1 105 ? -18.703 3.264 4.523 1 95 105 LYS B CA 1
ATOM 2155 C C . LYS B 1 105 ? -17.828 2.258 3.797 1 95 105 LYS B C 1
ATOM 2157 O O . LYS B 1 105 ? -18.297 1.531 2.918 1 95 105 LYS B O 1
ATOM 2162 N N . TYR B 1 106 ? -16.594 2.246 4.086 1 95.44 106 TYR B N 1
ATOM 2163 C CA . TYR B 1 106 ? -15.648 1.383 3.387 1 95.44 106 TYR B CA 1
ATOM 2164 C C . TYR B 1 106 ? -14.906 0.48 4.363 1 95.44 106 TYR B C 1
ATOM 2166 O O . TYR B 1 106 ? -13.711 0.67 4.609 1 95.44 106 TYR B O 1
ATOM 2174 N N . PRO B 1 107 ? -15.562 -0.586 4.816 1 93.38 107 PRO B N 1
ATOM 2175 C CA . PRO B 1 107 ? -14.898 -1.512 5.734 1 93.38 107 PRO B CA 1
ATOM 2176 C C . PRO B 1 107 ? -13.594 -2.062 5.18 1 93.38 107 PRO B C 1
ATOM 2178 O O . PRO B 1 107 ? -13.523 -2.451 4.012 1 93.38 107 PRO B O 1
ATOM 2181 N N . GLY B 1 108 ? -12.547 -2.055 6.031 1 93.31 108 GLY B N 1
ATOM 2182 C CA . GLY B 1 108 ? -11.25 -2.576 5.625 1 93.31 108 GLY B CA 1
ATOM 2183 C C . GLY B 1 108 ? -10.312 -1.505 5.105 1 93.31 108 GLY B C 1
ATOM 2184 O O . GLY B 1 108 ? -9.094 -1.653 5.18 1 93.31 108 GLY B O 1
ATOM 2185 N N . LEU B 1 109 ? -10.898 -0.452 4.523 1 96.19 109 LEU B N 1
ATOM 2186 C CA . LEU B 1 109 ? -10.07 0.583 3.908 1 96.19 109 LEU B CA 1
ATOM 2187 C C . LEU B 1 109 ? -9.258 1.322 4.961 1 96.19 109 LEU B C 1
ATOM 2189 O O . LEU B 1 109 ? -8.047 1.521 4.789 1 96.19 109 LEU B O 1
ATOM 2193 N N . PRO B 1 110 ? -9.812 1.703 6.164 1 96.31 110 PRO B N 1
ATOM 2194 C CA . PRO B 1 110 ? -8.992 2.377 7.172 1 96.31 110 PRO B CA 1
ATOM 2195 C C . PRO B 1 110 ? -7.809 1.53 7.629 1 96.31 110 PRO B C 1
ATOM 2197 O O . PRO B 1 110 ? -6.703 2.049 7.797 1 96.31 110 PRO B O 1
ATOM 2200 N N . GLN B 1 111 ? -8.039 0.273 7.785 1 94.56 111 GLN B N 1
ATOM 2201 C CA . GLN B 1 111 ? -6.977 -0.637 8.203 1 94.56 111 GLN B CA 1
ATOM 2202 C C . GLN B 1 111 ? -5.902 -0.754 7.121 1 94.56 111 GLN B C 1
ATOM 2204 O O . GLN B 1 111 ? -4.707 -0.743 7.422 1 94.56 111 GLN B O 1
ATOM 2209 N N . ALA B 1 112 ? -6.363 -0.856 5.898 1 96.5 112 ALA B N 1
ATOM 2210 C CA . ALA B 1 112 ? -5.43 -0.907 4.777 1 96.5 112 ALA B CA 1
ATOM 2211 C C . ALA B 1 112 ? -4.582 0.361 4.715 1 96.5 112 ALA B C 1
ATOM 2213 O O . ALA B 1 112 ? -3.363 0.293 4.539 1 96.5 112 ALA B O 1
ATOM 2214 N N . LEU B 1 113 ? -5.242 1.439 4.895 1 97.94 113 LEU B N 1
ATOM 2215 C CA . LEU B 1 113 ? -4.539 2.719 4.848 1 97.94 113 LEU B CA 1
ATOM 2216 C C . LEU B 1 113 ? -3.477 2.797 5.938 1 97.94 113 LEU B C 1
ATOM 2218 O O . LEU B 1 113 ? -2.369 3.279 5.695 1 97.94 113 LEU B O 1
ATOM 2222 N N . GLY B 1 114 ? -3.836 2.33 7.121 1 96.5 114 GLY B N 1
ATOM 2223 C CA . GLY B 1 114 ? -2.848 2.287 8.188 1 96.5 114 GLY B CA 1
ATOM 2224 C C . GLY B 1 114 ? -1.608 1.493 7.82 1 96.5 114 GLY B C 1
ATOM 2225 O O . GLY B 1 114 ? -0.485 1.946 8.047 1 96.5 114 GLY B O 1
ATOM 2226 N N . ARG B 1 115 ? -1.787 0.382 7.246 1 96.88 115 ARG B N 1
ATOM 2227 C CA . ARG B 1 115 ? -0.671 -0.469 6.844 1 96.88 115 ARG B CA 1
ATOM 2228 C C . ARG B 1 115 ? 0.115 0.165 5.699 1 96.88 115 ARG B C 1
ATOM 2230 O O . ARG B 1 115 ? 1.332 -0.011 5.605 1 96.88 115 ARG B O 1
ATOM 2237 N N . VAL B 1 116 ? -0.552 0.881 4.82 1 97.75 116 VAL B N 1
ATOM 2238 C CA . VAL B 1 116 ? 0.133 1.567 3.73 1 97.75 116 VAL B CA 1
ATOM 2239 C C . VAL B 1 116 ? 1.042 2.656 4.297 1 97.75 116 VAL B C 1
ATOM 2241 O O . VAL B 1 116 ? 2.158 2.855 3.811 1 97.75 116 VAL B O 1
ATOM 2244 N N . ILE B 1 117 ? 0.547 3.322 5.352 1 98.06 117 ILE B N 1
ATOM 2245 C CA . ILE B 1 117 ? 1.385 4.32 6.012 1 98.06 117 ILE B CA 1
ATOM 2246 C C . ILE B 1 117 ? 2.6 3.639 6.637 1 98.06 117 ILE B C 1
ATOM 2248 O O . ILE B 1 117 ? 3.723 4.137 6.531 1 98.06 117 ILE B O 1
ATOM 2252 N N . ASP B 1 118 ? 2.381 2.494 7.156 1 97 118 ASP B N 1
ATOM 2253 C CA . ASP B 1 118 ? 3.492 1.725 7.707 1 97 118 ASP B CA 1
ATOM 2254 C C . ASP B 1 118 ? 4.488 1.34 6.617 1 97 118 ASP B C 1
ATOM 2256 O O . ASP B 1 118 ? 5.699 1.329 6.848 1 97 118 ASP B O 1
ATOM 2260 N N . ALA B 1 119 ? 3.943 1.047 5.508 1 97.75 119 ALA B N 1
ATOM 2261 C CA . ALA B 1 119 ? 4.797 0.689 4.375 1 97.75 119 ALA B CA 1
ATOM 2262 C C . ALA B 1 119 ? 5.672 1.867 3.953 1 97.75 119 ALA B C 1
ATOM 2264 O O . ALA B 1 119 ? 6.859 1.695 3.666 1 97.75 119 ALA B O 1
ATOM 2265 N N . ALA B 1 120 ? 5.094 2.998 3.943 1 97.69 120 ALA B N 1
ATOM 2266 C CA . ALA B 1 120 ? 5.84 4.199 3.582 1 97.69 120 ALA B CA 1
ATOM 2267 C C . ALA B 1 120 ? 6.938 4.492 4.602 1 97.69 120 ALA B C 1
ATOM 2269 O O . ALA B 1 120 ? 8.055 4.852 4.23 1 97.69 120 ALA B O 1
ATOM 2270 N N . ILE B 1 121 ? 6.586 4.32 5.863 1 96.44 121 ILE B N 1
ATOM 2271 C CA . ILE B 1 121 ? 7.559 4.52 6.934 1 96.44 121 ILE B CA 1
ATOM 2272 C C . ILE B 1 121 ? 8.719 3.541 6.766 1 96.44 121 ILE B C 1
ATOM 2274 O O . ILE B 1 121 ? 9.883 3.939 6.812 1 96.44 121 ILE B O 1
ATOM 2278 N N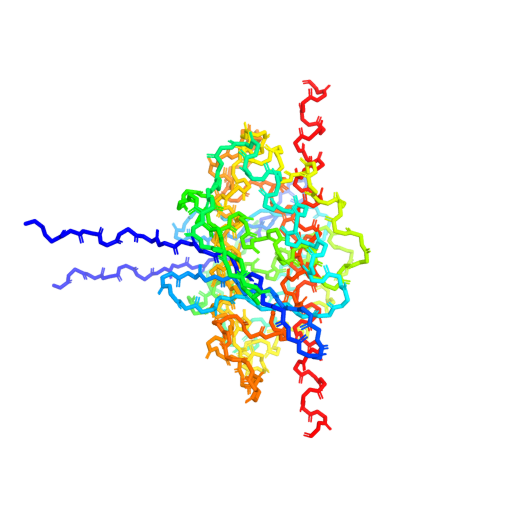 . GLU B 1 122 ? 8.359 2.312 6.5 1 95.25 122 GLU B N 1
ATOM 2279 C CA . GLU B 1 122 ? 9.375 1.277 6.352 1 95.25 122 GLU B CA 1
ATOM 2280 C C . GLU B 1 122 ? 10.281 1.562 5.156 1 95.25 122 GLU B C 1
ATOM 2282 O O . GLU B 1 122 ? 11.508 1.471 5.262 1 95.25 122 GLU B O 1
ATOM 2287 N N . ALA B 1 123 ? 9.68 1.914 4.082 1 95.5 123 ALA B N 1
ATOM 2288 C CA . ALA B 1 123 ? 10.453 2.232 2.887 1 95.5 123 ALA B CA 1
ATOM 2289 C C . ALA B 1 123 ? 11.398 3.398 3.143 1 95.5 123 ALA B C 1
ATOM 2291 O O . ALA B 1 123 ? 12.539 3.396 2.662 1 95.5 123 ALA B O 1
ATOM 2292 N N . SER B 1 124 ? 10.992 4.312 3.918 1 94.44 124 SER B N 1
ATOM 2293 C CA . SER B 1 124 ? 11.766 5.52 4.191 1 94.44 124 SER B CA 1
ATOM 2294 C C . SER B 1 124 ? 13 5.211 5.031 1 94.44 124 SER B C 1
ATOM 2296 O O . SER B 1 124 ? 14.031 5.871 4.895 1 94.44 124 SER B O 1
ATOM 2298 N N . LYS B 1 125 ? 12.891 4.23 5.871 1 93.12 125 LYS B N 1
ATOM 2299 C CA . LYS B 1 125 ? 14.008 3.838 6.723 1 93.12 125 LYS B CA 1
ATOM 2300 C C . LYS B 1 125 ? 15.188 3.342 5.887 1 93.12 125 LYS B C 1
ATOM 2302 O O . LYS B 1 125 ? 16.344 3.492 6.285 1 93.12 125 LYS B O 1
ATOM 2307 N N . TYR B 1 126 ? 14.828 2.816 4.766 1 89.81 126 TYR B N 1
ATOM 2308 C CA . TYR B 1 126 ? 15.867 2.146 3.992 1 89.81 126 TYR B CA 1
ATOM 2309 C C . TYR B 1 126 ? 16.281 2.992 2.793 1 89.81 126 TYR B C 1
ATOM 2311 O O . TYR B 1 126 ? 17.219 2.643 2.078 1 89.81 126 TYR B O 1
ATOM 2319 N N . THR B 1 127 ? 15.555 4.055 2.617 1 85.38 127 THR B N 1
ATOM 2320 C CA . THR B 1 127 ? 15.844 4.848 1.428 1 85.38 127 THR B CA 1
ATOM 2321 C C . THR B 1 127 ? 17.078 5.73 1.648 1 85.38 127 THR B C 1
ATOM 2323 O O . THR B 1 127 ? 17.156 6.449 2.646 1 85.38 127 THR B O 1
ATOM 2326 N N . PRO B 1 128 ? 18.031 5.555 0.824 1 79.25 128 PRO B N 1
ATOM 2327 C CA . PRO B 1 128 ? 19.219 6.406 0.937 1 79.25 128 PRO B CA 1
ATOM 2328 C C . PRO B 1 128 ? 18.953 7.84 0.488 1 79.25 128 PRO B C 1
ATOM 2330 O O . PRO B 1 128 ? 19.844 8.695 0.608 1 79.25 128 PRO B O 1
ATOM 2333 N N . LEU B 1 129 ? 17.766 8.156 0.081 1 69.19 129 LEU B N 1
ATOM 2334 C CA . LEU B 1 129 ? 17.406 9.461 -0.478 1 69.19 129 LEU B CA 1
ATOM 2335 C C . LEU B 1 129 ? 16.828 10.375 0.599 1 69.19 129 LEU B C 1
ATOM 2337 O O . LEU B 1 129 ? 15.711 10.859 0.473 1 69.19 129 LEU B O 1
ATOM 2341 N N . LYS B 1 130 ? 17.516 10.5 1.687 1 65.94 130 LYS B N 1
ATOM 2342 C CA . LYS B 1 130 ? 16.984 11.273 2.805 1 65.94 130 LYS B CA 1
ATOM 2343 C C . LYS B 1 130 ? 17.016 12.766 2.496 1 65.94 130 LYS B C 1
ATOM 2345 O O . LYS B 1 130 ? 17.922 13.25 1.816 1 65.94 130 LYS B O 1
ATOM 2350 N N . PRO B 1 131 ? 15.836 13.336 2.932 1 64.38 131 PRO B N 1
ATOM 2351 C CA . PRO B 1 131 ? 15.75 14.773 2.664 1 64.38 131 PRO B CA 1
ATOM 2352 C C . PRO B 1 131 ? 16.875 15.562 3.326 1 64.38 131 PRO B C 1
ATOM 2354 O O . PRO B 1 131 ? 17.375 15.164 4.383 1 64.38 131 PRO B O 1
ATOM 2357 N N . LYS B 1 132 ? 17.266 16.531 2.738 1 59.53 132 LYS B N 1
ATOM 2358 C CA . LYS B 1 132 ? 18.328 17.375 3.254 1 59.53 132 LYS B CA 1
ATOM 2359 C C . LYS B 1 132 ? 17.812 18.344 4.309 1 59.53 132 LYS B C 1
ATOM 2361 O O . LYS B 1 132 ? 18.547 18.734 5.215 1 59.53 132 LYS B O 1
ATOM 2366 N N . ARG B 1 133 ? 16.562 18.734 4.242 1 63.19 133 ARG B N 1
ATOM 2367 C CA . ARG B 1 133 ? 16.156 19.875 5.07 1 63.19 133 ARG B CA 1
ATOM 2368 C C . ARG B 1 133 ? 15.172 19.453 6.145 1 63.19 133 ARG B C 1
ATOM 2370 O O . ARG B 1 133 ? 15.453 19.578 7.34 1 63.19 133 ARG B O 1
ATOM 2377 N N . ILE B 1 134 ? 14 19 5.746 1 64.69 134 ILE B N 1
ATOM 2378 C CA . ILE B 1 134 ? 12.977 18.656 6.727 1 64.69 134 ILE B CA 1
ATOM 2379 C C . ILE B 1 134 ? 12.953 17.141 6.93 1 64.69 134 ILE B C 1
ATOM 2381 O O . ILE B 1 134 ? 12.719 16.391 5.988 1 64.69 134 ILE B O 1
ATOM 2385 N N . ASN B 1 135 ? 13.195 16.906 8.164 1 83.75 135 ASN B N 1
ATOM 2386 C CA . ASN B 1 135 ? 13.266 15.484 8.492 1 83.75 135 ASN B CA 1
ATOM 2387 C C . ASN B 1 135 ? 11.891 14.93 8.852 1 83.75 135 ASN B C 1
ATOM 2389 O O . ASN B 1 135 ? 11.32 15.281 9.883 1 83.75 135 ASN B O 1
ATOM 2393 N N . THR B 1 136 ? 11.359 14.305 7.934 1 93.06 136 THR B N 1
ATOM 2394 C CA . THR B 1 136 ? 10.117 13.594 8.18 1 93.06 136 THR B CA 1
ATOM 2395 C C . THR B 1 136 ? 10.359 12.086 8.258 1 93.06 136 THR B C 1
ATOM 2397 O O . THR B 1 136 ? 11.32 11.578 7.676 1 93.06 136 THR B O 1
ATOM 2400 N N . VAL B 1 137 ? 9.477 11.484 9.039 1 94.81 137 VAL B N 1
ATOM 2401 C CA . VAL B 1 137 ? 9.539 10.039 9.172 1 94.81 137 VAL B CA 1
ATOM 2402 C C . VAL B 1 137 ? 9.375 9.391 7.793 1 94.81 137 VAL B C 1
ATOM 2404 O O . VAL B 1 137 ? 10.117 8.469 7.441 1 94.81 137 VAL B O 1
ATOM 2407 N N . ILE B 1 138 ? 8.438 9.906 6.984 1 95.88 138 ILE B N 1
ATOM 2408 C CA . ILE B 1 138 ? 8.289 9.461 5.602 1 95.88 138 ILE B CA 1
ATOM 2409 C C . ILE B 1 138 ? 9.055 10.406 4.676 1 95.88 138 ILE 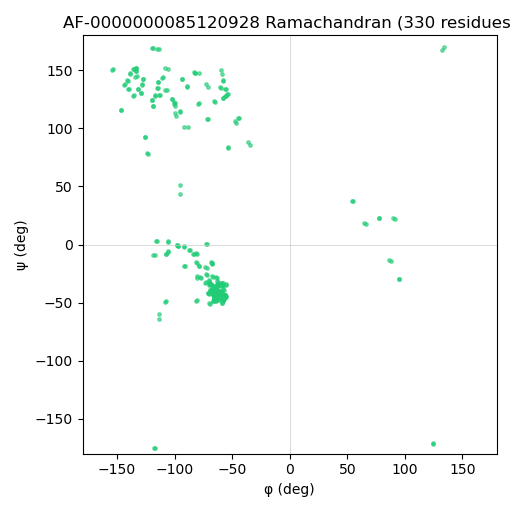B C 1
ATOM 2411 O O . ILE B 1 138 ? 8.711 11.578 4.555 1 95.88 138 ILE B O 1
ATOM 2415 N N . ALA B 1 139 ? 10.055 9.875 4.066 1 93.62 139 ALA B N 1
ATOM 2416 C CA . ALA B 1 139 ? 10.867 10.672 3.154 1 93.62 139 ALA B CA 1
ATOM 2417 C C . ALA B 1 139 ? 10.016 11.258 2.031 1 93.62 139 ALA B C 1
ATOM 2419 O O . ALA B 1 139 ? 9.125 10.594 1.501 1 93.62 139 ALA B O 1
ATOM 2420 N N . PRO B 1 140 ? 10.281 12.477 1.653 1 92.06 140 PRO B N 1
ATOM 2421 C CA . PRO B 1 140 ? 9.453 13.18 0.672 1 92.06 140 PRO B CA 1
ATOM 2422 C C . PRO B 1 140 ? 9.305 12.406 -0.636 1 92.06 140 PRO B C 1
ATOM 2424 O O . PRO B 1 140 ? 8.203 12.32 -1.187 1 92.06 140 PRO B O 1
ATOM 2427 N N . LYS B 1 141 ? 10.375 11.852 -1.157 1 91.56 141 LYS B N 1
ATOM 2428 C CA . LYS B 1 141 ? 10.305 11.117 -2.416 1 91.56 141 LYS B CA 1
ATOM 2429 C C . LYS B 1 141 ? 9.477 9.844 -2.26 1 91.56 141 LYS B C 1
ATOM 2431 O O . LYS B 1 141 ? 8.773 9.438 -3.186 1 91.56 141 LYS B O 1
ATOM 2436 N N . ILE B 1 142 ? 9.586 9.195 -1.103 1 94.81 142 ILE B N 1
ATOM 2437 C CA . ILE B 1 142 ? 8.766 8.023 -0.802 1 94.81 142 ILE B CA 1
ATOM 2438 C C . ILE B 1 142 ? 7.301 8.438 -0.692 1 94.81 142 ILE B C 1
ATOM 2440 O O . ILE B 1 142 ? 6.418 7.75 -1.213 1 94.81 142 ILE B O 1
ATOM 2444 N N . ALA B 1 143 ? 7.078 9.555 -0.053 1 95.88 143 ALA B N 1
ATOM 2445 C CA . ALA B 1 143 ? 5.719 10.078 0.05 1 95.88 143 ALA B CA 1
ATOM 2446 C C . ALA B 1 143 ? 5.105 10.297 -1.331 1 95.88 143 ALA B C 1
ATOM 2448 O O . ALA B 1 143 ? 3.93 9.992 -1.549 1 95.88 143 ALA B O 1
ATOM 2449 N N . ASP B 1 144 ? 5.895 10.742 -2.219 1 94.75 144 ASP B N 1
ATOM 2450 C CA . ASP B 1 144 ? 5.414 10.961 -3.578 1 94.75 144 ASP B CA 1
ATOM 2451 C C . ASP B 1 144 ? 5.004 9.648 -4.238 1 94.75 144 ASP B C 1
ATOM 2453 O O . ASP B 1 144 ? 3.963 9.578 -4.898 1 94.75 144 ASP B O 1
ATOM 2457 N N . ALA B 1 145 ? 5.855 8.688 -4.098 1 96.06 145 ALA B N 1
ATOM 2458 C CA . ALA B 1 145 ? 5.566 7.383 -4.691 1 96.06 145 ALA B CA 1
ATOM 2459 C C . ALA B 1 145 ? 4.301 6.777 -4.09 1 96.06 145 ALA B C 1
ATOM 2461 O O . ALA B 1 145 ? 3.432 6.293 -4.816 1 96.06 145 ALA B O 1
ATOM 2462 N N . PHE B 1 146 ? 4.172 6.824 -2.793 1 98.12 146 PHE B N 1
ATOM 2463 C CA . PHE B 1 146 ? 3.014 6.25 -2.123 1 98.12 146 PHE B CA 1
ATOM 2464 C C . PHE B 1 146 ? 1.756 7.055 -2.434 1 98.12 146 PHE B C 1
ATOM 2466 O O . PHE B 1 146 ? 0.662 6.492 -2.523 1 98.12 146 PHE B O 1
ATOM 2473 N N . SER B 1 147 ? 1.882 8.367 -2.604 1 97.31 147 SER B N 1
ATOM 2474 C CA . SER B 1 147 ? 0.747 9.188 -3.021 1 97.31 147 SER B CA 1
ATOM 2475 C C . SER B 1 147 ? 0.167 8.688 -4.344 1 97.31 147 SER B C 1
ATOM 2477 O O . SER B 1 147 ? -1.047 8.516 -4.469 1 97.31 147 SER B O 1
ATOM 2479 N N . ALA B 1 148 ? 1.025 8.422 -5.258 1 96.5 148 ALA B N 1
ATOM 2480 C CA . ALA B 1 148 ? 0.583 7.961 -6.57 1 96.5 148 ALA B CA 1
ATOM 2481 C C . ALA B 1 148 ? -0.122 6.609 -6.469 1 96.5 148 ALA B C 1
ATOM 2483 O O . ALA B 1 148 ? -1.183 6.41 -7.062 1 96.5 148 ALA B O 1
ATOM 2484 N N . GLY B 1 149 ? 0.443 5.691 -5.746 1 97.38 149 GLY B N 1
ATOM 2485 C CA . GLY B 1 149 ? -0.15 4.375 -5.57 1 97.38 149 GLY B CA 1
ATOM 2486 C C . GLY B 1 149 ? -1.455 4.406 -4.797 1 97.38 149 GLY B C 1
ATOM 2487 O O . GLY B 1 149 ? -2.418 3.732 -5.164 1 97.38 149 GLY B O 1
ATOM 2488 N N . LEU B 1 150 ? -1.472 5.191 -3.773 1 98 150 LEU B N 1
ATOM 2489 C CA . LEU B 1 150 ? -2.631 5.273 -2.893 1 98 150 LEU B CA 1
ATOM 2490 C C . LEU B 1 150 ? -3.846 5.816 -3.639 1 98 150 LEU B C 1
ATOM 2492 O O . LEU B 1 150 ? -4.969 5.363 -3.412 1 98 150 LEU B O 1
ATOM 2496 N N . LYS B 1 151 ? -3.639 6.805 -4.473 1 97.06 151 LYS B N 1
ATOM 2497 C CA . LYS B 1 151 ? -4.738 7.371 -5.246 1 97.06 151 LYS B CA 1
ATOM 2498 C C . LYS B 1 151 ? -5.449 6.293 -6.062 1 97.06 151 LYS B C 1
ATOM 2500 O O . LYS B 1 151 ? -6.68 6.191 -6.023 1 97.06 151 LYS B O 1
ATOM 2505 N N . ARG B 1 152 ? -4.676 5.48 -6.695 1 96.94 152 ARG B N 1
ATOM 2506 C CA . ARG B 1 152 ? -5.258 4.426 -7.516 1 96.94 152 ARG B C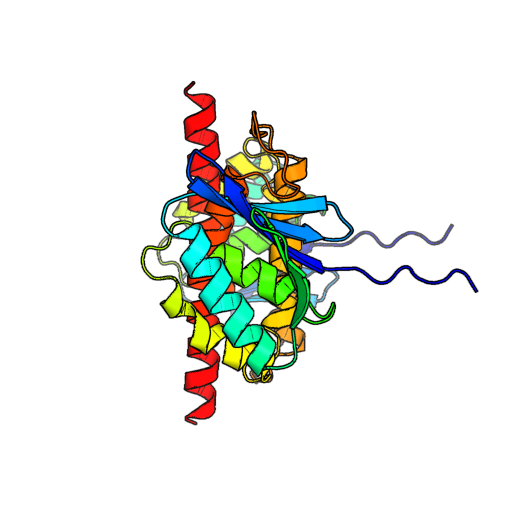A 1
ATOM 2507 C C . ARG B 1 152 ? -5.914 3.355 -6.645 1 96.94 152 ARG B C 1
ATOM 2509 O O . ARG B 1 152 ? -6.988 2.852 -6.977 1 96.94 152 ARG B O 1
ATOM 2516 N N . LEU B 1 153 ? -5.27 3.008 -5.594 1 97.69 153 LEU B N 1
ATOM 2517 C CA . LEU B 1 153 ? -5.805 2.012 -4.672 1 97.69 153 LEU B CA 1
ATOM 2518 C C . LEU B 1 153 ? -7.156 2.453 -4.121 1 97.69 153 LEU B C 1
ATOM 2520 O O . LEU B 1 153 ? -8.133 1.699 -4.18 1 97.69 153 LEU B O 1
ATOM 2524 N N . VAL B 1 154 ? -7.223 3.654 -3.621 1 97.69 154 VAL B N 1
ATOM 2525 C CA . VAL B 1 154 ? -8.438 4.164 -2.988 1 97.69 154 VAL B CA 1
ATOM 2526 C C . VAL B 1 154 ? -9.547 4.289 -4.027 1 97.69 154 VAL B C 1
ATOM 2528 O O . VAL B 1 154 ? -10.688 3.91 -3.771 1 97.69 154 VAL B O 1
ATOM 2531 N N . GLU B 1 155 ? -9.203 4.809 -5.184 1 97.12 155 GLU B N 1
ATOM 2532 C CA . GLU B 1 155 ? -10.195 4.918 -6.25 1 97.12 155 GLU B CA 1
ATOM 2533 C C . GLU B 1 155 ? -10.812 3.559 -6.566 1 97.12 155 GLU B C 1
ATOM 2535 O O . GLU B 1 155 ? -12.039 3.445 -6.699 1 97.12 155 GLU B O 1
ATOM 2540 N N . LYS B 1 156 ? -10 2.578 -6.641 1 96.38 156 LYS B N 1
ATOM 2541 C CA . LYS B 1 156 ? -10.484 1.245 -6.988 1 96.38 156 LYS B CA 1
ATOM 2542 C C . LYS B 1 156 ? -11.312 0.648 -5.852 1 96.38 156 LYS B C 1
ATOM 2544 O O . LYS B 1 156 ? -12.344 0.015 -6.094 1 96.38 156 LYS B O 1
ATOM 2549 N N . MET B 1 157 ? -10.891 0.8 -4.66 1 95.69 157 MET B N 1
ATOM 2550 C CA . MET B 1 157 ? -11.625 0.242 -3.527 1 95.69 157 MET B CA 1
ATOM 2551 C C . MET B 1 157 ? -12.984 0.917 -3.371 1 95.69 157 MET B C 1
ATOM 2553 O O . MET B 1 157 ? -14 0.244 -3.176 1 95.69 157 MET B O 1
ATOM 2557 N N . VAL B 1 158 ? -12.953 2.207 -3.441 1 96.06 158 VAL B N 1
ATOM 2558 C CA . VAL B 1 158 ? -14.203 2.953 -3.33 1 96.06 158 VAL B CA 1
ATOM 2559 C C . VAL B 1 158 ? -15.172 2.504 -4.422 1 96.06 158 VAL B C 1
ATOM 2561 O O . VAL B 1 158 ? -16.359 2.275 -4.156 1 96.06 158 VAL B O 1
ATOM 2564 N N . LYS B 1 159 ? -14.656 2.379 -5.625 1 95.06 159 LYS B N 1
ATOM 2565 C CA . LYS B 1 159 ? -15.484 1.915 -6.734 1 95.06 159 LYS B CA 1
ATOM 2566 C C . LYS B 1 159 ? -16.062 0.53 -6.449 1 95.06 159 LYS B C 1
ATOM 2568 O O . LYS B 1 159 ? -17.219 0.261 -6.75 1 95.06 159 LYS B O 1
ATOM 2573 N N . MET B 1 160 ? -15.273 -0.282 -5.918 1 92.06 160 MET B N 1
ATOM 2574 C CA . MET B 1 160 ? -15.695 -1.637 -5.57 1 92.06 160 MET B CA 1
ATOM 2575 C C . MET B 1 160 ? -16.875 -1.608 -4.605 1 92.06 160 MET B C 1
ATOM 2577 O O . MET B 1 160 ? -17.859 -2.33 -4.797 1 92.06 160 MET B O 1
ATOM 2581 N N . TYR B 1 161 ? -16.781 -0.828 -3.615 1 92.62 161 TYR B N 1
ATOM 2582 C CA . TYR B 1 161 ? -17.844 -0.746 -2.621 1 92.62 161 TYR B CA 1
ATOM 2583 C C . TYR B 1 161 ? -19.094 -0.103 -3.209 1 92.62 161 TYR B C 1
ATOM 2585 O O . TYR B 1 161 ? -20.203 -0.52 -2.908 1 92.62 161 TYR B O 1
ATOM 2593 N N . LYS B 1 162 ? -18.891 0.882 -4.012 1 91.75 162 LYS B N 1
ATOM 2594 C CA . LYS B 1 162 ? -20.047 1.548 -4.621 1 91.75 162 LYS B CA 1
ATOM 2595 C C . LYS B 1 162 ? -20.781 0.608 -5.57 1 91.75 162 LYS B C 1
ATOM 2597 O O . LYS B 1 162 ? -22.016 0.634 -5.641 1 91.75 162 LYS B O 1
ATOM 2602 N N . GLN B 1 163 ? -20.062 -0.218 -6.246 1 90.31 163 GLN B N 1
ATOM 2603 C CA . GLN B 1 163 ? -20.672 -1.199 -7.145 1 90.31 163 GLN B CA 1
ATOM 2604 C C . GLN B 1 163 ? -21.406 -2.283 -6.363 1 90.31 163 GLN B C 1
ATOM 2606 O O . GLN B 1 163 ? -22.453 -2.77 -6.801 1 90.31 163 GLN B O 1
ATOM 2611 N N . ALA B 1 164 ? -20.922 -2.654 -5.191 1 84.69 164 ALA B N 1
ATOM 2612 C CA . ALA B 1 164 ? -21.547 -3.686 -4.367 1 84.69 164 ALA B CA 1
ATOM 2613 C C . ALA B 1 164 ? -22.828 -3.168 -3.717 1 84.69 164 ALA B C 1
ATOM 2615 O O . ALA B 1 164 ? -23.75 -3.938 -3.463 1 84.69 164 ALA B O 1
ATOM 2616 N N . ALA B 1 165 ? -22.844 -1.925 -3.404 1 80.12 165 ALA B N 1
ATOM 2617 C CA . ALA B 1 165 ? -24.016 -1.323 -2.775 1 80.12 165 ALA B CA 1
ATOM 2618 C C . ALA B 1 165 ? -25.172 -1.174 -3.773 1 80.12 165 ALA B C 1
ATOM 2620 O O . ALA B 1 165 ? -26.328 -1.039 -3.383 1 80.12 165 ALA B O 1
ATOM 2621 N N . GLN B 1 166 ? -24.844 -1.191 -5 1 80 166 GLN B N 1
ATOM 2622 C CA . GLN B 1 166 ? -25.875 -1.065 -6.035 1 80 166 GLN B CA 1
ATOM 2623 C C . GLN B 1 166 ? -26.469 -2.424 -6.387 1 80 166 GLN B C 1
ATOM 2625 O O . GLN B 1 166 ? -27.469 -2.502 -7.094 1 80 166 GLN B O 1
ATOM 2630 N N . LYS B 1 167 ? -26.016 -3.518 -5.887 1 68.88 167 LYS B N 1
ATOM 2631 C CA . LYS B 1 167 ? -26.594 -4.84 -6.125 1 68.88 167 LYS B CA 1
ATOM 2632 C C . LYS B 1 167 ? -27.453 -5.285 -4.945 1 68.88 167 LYS B C 1
ATOM 2634 O O . LYS B 1 167 ? -27.156 -4.961 -3.793 1 68.88 167 LYS B O 1
#

pLDDT: mean 92.1, std 11.04, range [33.19, 98.75]

Nearest PDB structures (foldseek):
  6uvw-assembly1_A  TM=2.177E-01  e=1.036E-01  synthetic construct
  6uwh-assembly1_A  TM=2.148E-01  e=1.957E-01  synthetic construct
  4yhx-assembly1_A  TM=2.937E-01  e=6.593E-01  Grosmannia penicillata
  6bdb-assembly1_A  TM=2.551E-01  e=8.804E-01  Ophiostoma novo-ulmi subsp. americana
  7rcd-assembly1_A  TM=2.436E-01  e=2.353E+00  synthetic construct

Organism: Pyrolobus fumarii (strain DSM 11204 / 1A) (NCBI:txid694429)

Sequence (334 aa):
MAEEKKVTYQIILRKRARGAEVVYRRNGEALLHMGGRSAEKIFRVLTEELEKLGVAKPASKTEVEESYEIAPEHGTTVAAYLLLVRRSRNPDKWIPTLREIVEGKYPGLPQALGRVIDAAIEASKYTPLKPKRINTVIAPKIADAFSAGLKRLVEKMVKMYKQAAQKMAEEKKVTYQIILRKRARGAEVVYRRNGEALLHMGGRSAEKIFRVLTEELEKLGVAKPASKTEVEESYEIAPEHGTTVAAYLLLVRRSRNPDKWIPTLREIVEGKYPGLPQALGRVIDAAIEASKYTPLKPKRINTVIAPKIADAFSAGLKRLVEKMVKMYKQAAQK

Foldseek 3Di:
DPPPDQKWWKWKWFQDPVFIKIFIDIPNAGADIDTDDCHVVLVVLLQVLCVVLVQWDWDDDDPGMTMIIGHSLCSLVVVLLCLQCHVNPDSVPCSVVSNCVSVPLQPPVSVVSNVLSVVQLVVQVPDPCADPPDDHSRGPVSSNVSNVVSNVVSVVSVVVSVVVVVD/DPPPDQKWWKWKWFQDPVFIKIFIDIPNAGADIDTDDCHVVLVVLLQVLCVVLVQWDWDDDDPGMTMIIGHSLCSLVVVLLCLQCHVNPDSVPCSVVSNCVSVPLQPPVSVVSNVLSVVQLVVQVPDPCADDPDHHSRGPVSSNVSNVVSNVVSVVSVVVSVVVVVD

Radius of gyration: 21.29 Å; Cα contacts (8 Å, |Δi|>4): 555; chains: 2; bounding box: 50×69×56 Å

Secondary structure (DSSP, 8-state):
--------EEEEEEEETTEEEEEEEETTEEEEEEESTTHHHHHHHHHHHHHHTTSEEEEEE-SSEEEEEE-GGGHHHHHHHHHHTTT-S-GGGGHHHHHHHHTT-STTHHHHHHHHHHHHHHHHHH-S---SS---SS-HHHHHHHHHHHHHHHHHHHHHHHHHHT-/--------EEEEEEEETTEEEEEEEETTEEEEEEESTTHHHHHHHHHHHHHHTTSEEEEEE-SSEEEEEE-GGGHHHHHHHHHHTTT-S-GGGGHHHHHHHHTT-STTHHHHHHHHHHHHHHHHHH-S---SS---SS-HHHHHHHHHHHHHHHHHHHHHHHHHHT-